Protein AF-A0A6J6P0R4-F1 (afdb_monomer)

Sequence (184 aa):
MAGTQRLSQRISEDGIALIVRVADAAAAGTAEEEGAKAVAVDTDIPGIREATSLPVVWTGGTDDVPVEVDAVLVHMHDRPEEFAPPAGLELVVCVHDEDDLEEALEQMDPDLLVLAPKDADDGPHDGALELLPDVPAGKLVIADSDPATRDEIVALERAGFDAVIVAAGSITELIGDHVPDDPV

Mean predicted aligned error: 7.69 Å

Organism: NCBI:txid449393

Radius of gyration: 16.2 Å; Cα contacts (8 Å, |Δi|>4): 347; chains: 1; bounding box: 40×36×56 Å

Foldseek 3Di:
DLPLDAPVVLLPPDFAAEEEEDAELQLLLVCVVLPHQYYEYLDDYPCNVVSDSHAYEHAVEQDQDDPPHQEYEYELVNVCLVGDDDPRHAYEYEDAAQVSVVCCCVRPVHLHYEHAHPDPVPFRCVRVLVNLVVDDPRRAYEYEDVDDALVSSVVCRVSPHSYYYHYRDNVCRNVDDPPPPDDD

Solvent-accessible surface area (backbone atoms only — not comparable to full-atom values): 10477 Å² total; per-residue (Å²): 131,86,73,83,50,54,58,71,62,56,30,68,70,74,65,56,24,42,28,33,37,35,95,43,34,68,49,38,28,50,39,49,74,51,62,40,52,26,36,32,29,59,65,94,53,87,61,36,74,78,40,31,91,56,26,32,31,36,58,60,49,83,90,79,70,66,90,86,46,35,28,41,42,38,43,58,90,72,49,50,88,81,58,78,76,63,92,85,49,45,65,30,42,35,24,51,50,69,68,42,44,53,51,40,50,74,76,66,55,58,60,30,38,31,34,42,32,84,75,33,93,90,35,67,56,53,42,32,63,66,48,51,81,78,55,62,90,88,51,43,38,26,37,47,28,80,86,72,50,41,71,54,53,54,48,40,38,72,75,64,33,27,24,36,40,32,66,74,63,71,50,48,69,47,74,44,80,81,70,79,86,74,89,129

pLDDT: mean 81.45, std 13.69, range [32.03, 93.44]

Structure (mmCIF, N/CA/C/O backbone):
data_AF-A0A6J6P0R4-F1
#
_entry.id   AF-A0A6J6P0R4-F1
#
loop_
_atom_site.group_PDB
_atom_site.id
_atom_site.type_symbol
_atom_site.label_atom_id
_atom_site.label_alt_id
_atom_site.label_comp_id
_atom_site.label_asym_id
_atom_site.label_entity_id
_atom_site.label_seq_id
_atom_site.pdbx_PDB_ins_code
_atom_site.Cartn_x
_atom_site.Cartn_y
_atom_site.Cartn_z
_atom_site.occupancy
_atom_site.B_iso_or_equiv
_atom_site.auth_seq_id
_atom_site.auth_comp_id
_atom_site.auth_asym_id
_atom_site.auth_atom_id
_atom_site.pdbx_PDB_model_num
ATOM 1 N N . MET A 1 1 ? -21.730 5.471 11.621 1.00 32.03 1 MET A N 1
ATOM 2 C CA . MET A 1 1 ? -20.739 4.405 11.851 1.00 32.03 1 MET A CA 1
ATOM 3 C C . MET A 1 1 ? -19.996 4.275 10.538 1.00 32.03 1 MET A C 1
ATOM 5 O O . MET A 1 1 ? -20.553 3.688 9.622 1.00 32.03 1 MET A O 1
ATOM 9 N N . ALA A 1 2 ? -18.870 4.974 10.381 1.00 36.50 2 ALA A N 1
ATOM 10 C CA . ALA A 1 2 ? -18.043 4.816 9.189 1.00 36.50 2 ALA A CA 1
ATOM 11 C C . ALA A 1 2 ? -17.434 3.414 9.284 1.00 36.50 2 ALA A C 1
ATOM 13 O O . ALA A 1 2 ? -16.750 3.114 10.261 1.00 36.50 2 ALA A O 1
ATOM 14 N N . GLY A 1 3 ? -17.838 2.517 8.387 1.00 42.59 3 GLY A N 1
ATOM 15 C CA . GLY A 1 3 ? -17.249 1.188 8.320 1.00 42.59 3 GLY A CA 1
ATOM 16 C C . GLY A 1 3 ? -15.806 1.348 7.876 1.00 42.59 3 GLY A C 1
ATOM 17 O O . GLY A 1 3 ? -15.572 1.985 6.854 1.00 42.59 3 GLY A O 1
ATOM 18 N N . THR A 1 4 ? -14.873 0.819 8.661 1.00 56.78 4 THR A N 1
ATOM 19 C CA . THR A 1 4 ? -13.463 0.664 8.301 1.00 56.78 4 THR A CA 1
ATOM 20 C C . THR A 1 4 ? -13.403 0.070 6.895 1.00 56.78 4 THR A C 1
ATOM 22 O O . THR A 1 4 ? -13.855 -1.061 6.687 1.00 56.78 4 THR A O 1
ATOM 25 N N . GLN A 1 5 ? -12.982 0.863 5.910 1.00 65.75 5 GLN A N 1
ATOM 26 C CA . GLN A 1 5 ? -12.910 0.407 4.528 1.00 65.75 5 GLN A CA 1
ATOM 27 C C . GLN A 1 5 ? -11.638 -0.414 4.410 1.00 65.75 5 GLN A C 1
ATOM 29 O O . GLN A 1 5 ? -10.545 0.138 4.453 1.00 65.75 5 GLN A O 1
ATOM 34 N N . ARG A 1 6 ? -11.789 -1.736 4.318 1.00 79.81 6 ARG A N 1
ATOM 35 C CA . ARG A 1 6 ? -10.636 -2.627 4.228 1.00 79.81 6 ARG A CA 1
ATOM 36 C C . ARG A 1 6 ? -9.940 -2.440 2.888 1.00 79.81 6 ARG A C 1
ATOM 38 O O . ARG A 1 6 ? -10.574 -2.581 1.839 1.00 79.81 6 ARG A O 1
ATOM 45 N N . LEU A 1 7 ? -8.647 -2.158 2.941 1.00 80.94 7 LEU A N 1
ATOM 46 C CA . LEU A 1 7 ? -7.757 -2.086 1.797 1.00 80.94 7 LEU A CA 1
ATOM 47 C C . LEU A 1 7 ? -7.804 -3.399 1.010 1.00 80.94 7 LEU A C 1
ATOM 49 O O . LEU A 1 7 ? -8.055 -3.365 -0.192 1.00 80.94 7 LEU A O 1
ATOM 53 N N . SER A 1 8 ? -7.693 -4.548 1.690 1.00 83.94 8 SER A N 1
ATOM 54 C CA . SER A 1 8 ? -7.759 -5.879 1.060 1.00 83.94 8 SER A CA 1
ATOM 55 C C . SER A 1 8 ? -9.027 -6.096 0.229 1.00 83.94 8 SER A C 1
ATOM 57 O O . SER A 1 8 ? -8.981 -6.644 -0.870 1.00 83.94 8 SER A O 1
ATOM 59 N N . GLN A 1 9 ? -10.172 -5.620 0.724 1.00 82.75 9 GLN A N 1
ATOM 60 C CA . GLN A 1 9 ? -11.438 -5.736 0.007 1.00 82.75 9 GLN A CA 1
ATOM 61 C C . GLN A 1 9 ? -11.445 -4.877 -1.260 1.00 82.75 9 GLN A C 1
ATOM 63 O O . GLN A 1 9 ? -11.958 -5.314 -2.282 1.00 82.75 9 GLN A O 1
ATOM 68 N N . ARG A 1 10 ? -10.879 -3.667 -1.201 1.00 81.00 10 ARG A N 1
ATOM 69 C CA . ARG A 1 10 ? -10.870 -2.722 -2.326 1.00 81.00 10 ARG A CA 1
ATOM 70 C C . ARG A 1 10 ? -9.953 -3.152 -3.461 1.00 81.00 10 ARG A C 1
ATOM 72 O O . ARG A 1 10 ? -10.282 -2.881 -4.613 1.00 81.00 10 ARG A O 1
ATOM 79 N N . ILE A 1 11 ? -8.835 -3.796 -3.136 1.00 83.19 11 ILE A N 1
ATOM 80 C CA . ILE A 1 11 ? -7.865 -4.259 -4.133 1.00 83.19 11 ILE A CA 1
ATOM 81 C C . ILE A 1 11 ? -8.242 -5.616 -4.742 1.00 83.19 11 ILE A C 1
ATOM 83 O O . ILE A 1 11 ? -7.868 -5.901 -5.866 1.00 83.19 11 ILE A O 1
ATOM 87 N N . SER A 1 12 ? -9.062 -6.419 -4.055 1.00 79.62 12 SER A N 1
ATOM 88 C CA . SER A 1 12 ? -9.496 -7.736 -4.543 1.00 79.62 12 SER A CA 1
ATOM 89 C C . SER A 1 12 ? -10.690 -7.704 -5.517 1.00 79.62 12 SER A C 1
ATOM 91 O O . SER A 1 12 ? -11.067 -8.764 -6.019 1.00 79.62 12 SER A O 1
ATOM 93 N N . GLU A 1 13 ? -11.357 -6.562 -5.731 1.00 69.50 13 GLU A N 1
ATOM 94 C CA . GLU A 1 13 ? -12.644 -6.530 -6.452 1.00 69.50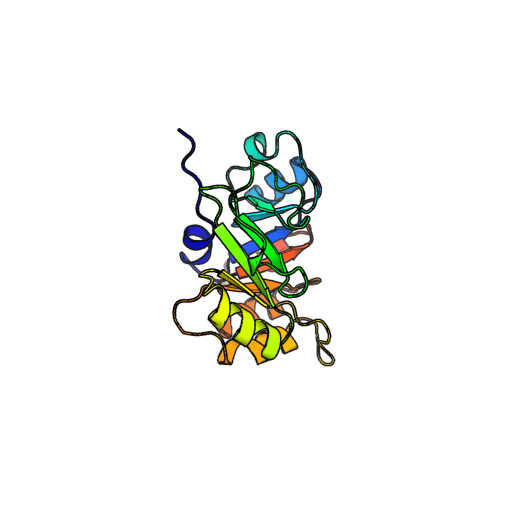 13 GLU A CA 1
ATOM 95 C C . GLU A 1 13 ? -12.518 -6.686 -7.976 1.00 69.50 13 GLU A C 1
ATOM 97 O O . GLU A 1 13 ? -13.181 -7.564 -8.519 1.00 69.50 13 GLU A O 1
ATOM 102 N N . ASP A 1 14 ? -11.707 -5.877 -8.667 1.00 68.69 14 ASP A N 1
ATOM 103 C CA . ASP A 1 14 ? -11.586 -5.920 -10.135 1.00 68.69 14 ASP A CA 1
ATOM 104 C C . ASP A 1 14 ? -10.342 -5.155 -10.623 1.00 68.69 14 ASP A C 1
ATOM 106 O O . ASP A 1 14 ? -10.226 -3.949 -10.381 1.00 68.69 14 ASP A O 1
ATOM 110 N N . GLY A 1 15 ? -9.482 -5.840 -11.387 1.00 78.81 15 GLY A N 1
ATOM 111 C CA . GLY A 1 15 ? -8.273 -5.276 -12.001 1.00 78.81 15 GLY A CA 1
ATOM 112 C C . GLY A 1 15 ? -7.214 -4.831 -10.990 1.00 78.81 15 GLY A C 1
ATOM 113 O O . GLY A 1 15 ? -7.392 -4.962 -9.781 1.00 78.81 15 GLY A O 1
ATOM 114 N N . ILE A 1 16 ? -6.105 -4.285 -11.490 1.00 86.94 16 ILE A N 1
ATOM 115 C CA . ILE A 1 16 ? -5.072 -3.713 -10.621 1.00 86.94 16 ILE A CA 1
ATOM 116 C C . ILE A 1 16 ? -5.575 -2.409 -9.982 1.00 86.94 16 ILE A C 1
ATOM 118 O O . ILE A 1 16 ? -5.977 -1.459 -10.659 1.00 86.94 16 ILE A O 1
ATOM 122 N N . ALA A 1 17 ? -5.576 -2.352 -8.655 1.00 90.31 17 ALA A N 1
ATOM 123 C CA . ALA A 1 17 ? -6.009 -1.187 -7.903 1.00 90.31 17 ALA A CA 1
ATOM 124 C C . ALA A 1 17 ? -4.919 -0.109 -7.832 1.00 90.31 17 ALA A C 1
ATOM 126 O O . ALA A 1 17 ? -3.745 -0.393 -7.615 1.00 90.31 17 ALA A O 1
ATOM 127 N N . LEU A 1 18 ? -5.316 1.157 -7.954 1.00 90.06 18 LEU A N 1
ATOM 128 C CA . LEU A 1 18 ? -4.391 2.288 -7.870 1.00 90.06 18 LEU A CA 1
ATOM 12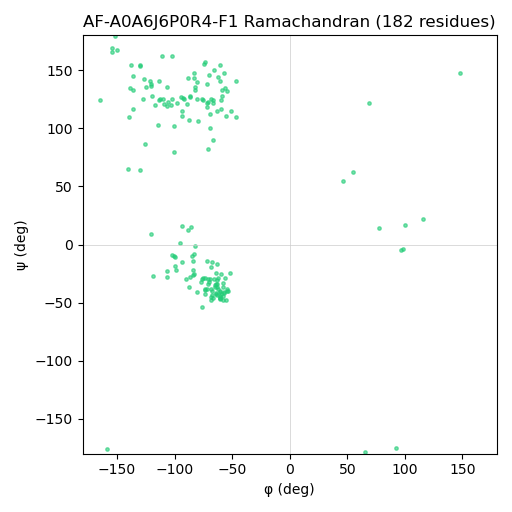9 C C . LEU A 1 18 ? -4.404 2.892 -6.469 1.00 90.06 18 LEU A C 1
ATOM 131 O O . LEU A 1 18 ? -5.451 3.331 -5.982 1.00 90.06 18 LEU A O 1
ATOM 135 N N . ILE A 1 19 ? -3.232 2.914 -5.840 1.00 92.00 19 ILE A N 1
ATOM 136 C CA . ILE A 1 19 ? -2.981 3.533 -4.541 1.00 92.00 19 ILE A CA 1
ATOM 137 C C . ILE A 1 19 ? -2.131 4.777 -4.777 1.00 92.00 19 ILE A C 1
ATOM 139 O O . ILE A 1 19 ? -1.036 4.693 -5.323 1.00 92.00 19 ILE A O 1
ATOM 143 N N . VAL A 1 20 ? -2.624 5.945 -4.382 1.00 91.69 20 VAL A N 1
ATOM 144 C CA . VAL A 1 20 ? -1.989 7.213 -4.770 1.00 91.69 20 VAL A CA 1
ATOM 145 C C . VAL A 1 20 ? -1.340 7.866 -3.567 1.00 91.69 20 VAL A C 1
ATOM 147 O O . VAL A 1 20 ? -2.006 8.107 -2.562 1.00 91.69 20 VAL A O 1
ATOM 150 N N . ARG A 1 21 ? -0.048 8.179 -3.669 1.00 91.44 21 ARG A N 1
ATOM 151 C CA . ARG A 1 21 ? 0.679 8.938 -2.647 1.00 91.44 21 ARG A CA 1
ATOM 152 C C . ARG A 1 21 ? 0.237 10.389 -2.668 1.00 91.44 21 ARG A C 1
ATOM 154 O O . ARG A 1 21 ? 0.445 11.073 -3.667 1.00 91.44 21 ARG A O 1
ATOM 161 N N . VAL A 1 22 ? -0.336 10.867 -1.572 1.00 91.31 22 VAL A N 1
ATOM 162 C CA . VAL A 1 22 ? -0.872 12.227 -1.466 1.00 91.31 22 VAL A CA 1
ATOM 163 C C . VAL A 1 22 ? -0.174 13.000 -0.357 1.00 91.31 22 VAL A C 1
ATOM 165 O O . VAL A 1 22 ? 0.069 12.482 0.726 1.00 91.31 22 VAL A O 1
ATOM 168 N N . ALA A 1 23 ? 0.133 14.266 -0.639 1.00 88.12 23 ALA A N 1
ATOM 169 C CA . ALA A 1 23 ? 0.799 15.158 0.310 1.00 88.12 23 ALA A CA 1
ATOM 170 C C . ALA A 1 23 ? -0.188 16.013 1.127 1.00 88.12 23 ALA A C 1
ATOM 172 O O . ALA A 1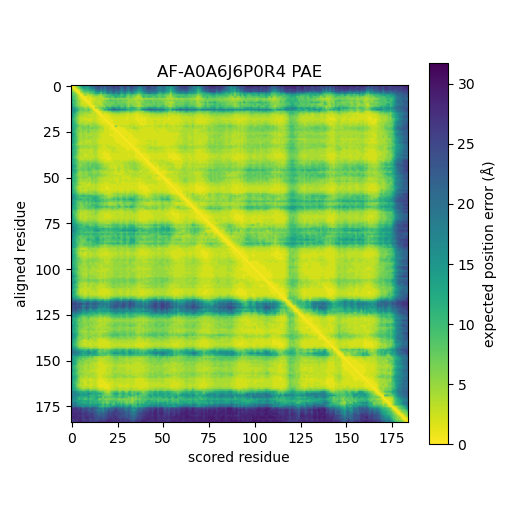 23 ? 0.194 16.620 2.126 1.00 88.12 23 ALA A O 1
ATOM 173 N N . ASP A 1 24 ? -1.451 16.099 0.697 1.00 89.56 24 ASP A N 1
ATOM 174 C CA . ASP A 1 24 ? -2.484 16.904 1.345 1.00 89.56 24 ASP A CA 1
ATOM 175 C C . ASP A 1 24 ? -3.904 16.367 1.079 1.00 89.56 24 ASP A C 1
ATOM 177 O O . ASP A 1 24 ? -4.130 15.492 0.239 1.00 89.56 24 ASP A O 1
ATOM 181 N N . ALA A 1 25 ? -4.882 16.901 1.816 1.00 89.81 25 ALA A N 1
ATOM 182 C CA . ALA A 1 25 ? -6.277 16.473 1.736 1.00 89.81 25 ALA A CA 1
ATOM 183 C C . ALA A 1 25 ? -6.926 16.782 0.372 1.00 89.81 25 ALA A C 1
ATOM 185 O O . ALA A 1 25 ? -7.805 16.046 -0.068 1.00 89.81 25 ALA A O 1
ATOM 186 N N . ALA A 1 26 ? -6.502 17.844 -0.323 1.00 88.75 26 ALA A N 1
ATOM 187 C CA . ALA A 1 26 ? -7.048 18.165 -1.640 1.00 88.75 26 ALA A CA 1
ATOM 188 C C . ALA A 1 26 ? -6.561 17.162 -2.696 1.00 88.75 26 ALA A C 1
ATOM 190 O O . ALA A 1 26 ? -7.348 16.727 -3.540 1.00 88.75 26 ALA A O 1
ATOM 191 N N . ALA A 1 27 ? -5.297 16.740 -2.609 1.00 88.75 27 ALA A N 1
ATOM 192 C CA . ALA A 1 27 ? -4.757 15.656 -3.422 1.00 88.75 27 ALA A CA 1
ATOM 193 C C . ALA A 1 27 ? -5.482 14.325 -3.155 1.00 88.75 27 ALA A C 1
ATOM 195 O O . ALA A 1 27 ? -5.783 13.608 -4.105 1.00 88.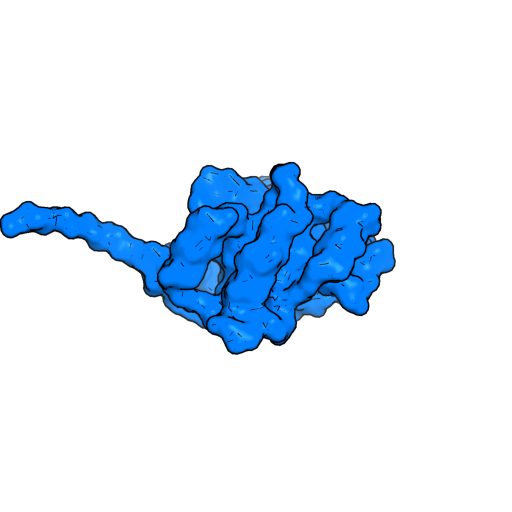75 27 ALA A O 1
ATOM 196 N N . ALA A 1 28 ? -5.845 14.030 -1.901 1.00 89.19 28 ALA A N 1
ATOM 197 C CA . ALA A 1 28 ? -6.638 12.846 -1.554 1.00 89.19 28 ALA A CA 1
ATOM 198 C C . ALA A 1 28 ? -8.021 12.839 -2.229 1.00 89.19 28 ALA A C 1
ATOM 200 O O . ALA A 1 28 ? -8.410 11.838 -2.828 1.00 89.19 28 ALA A O 1
ATOM 201 N N . GLY A 1 29 ? -8.740 13.967 -2.183 1.00 88.88 29 GLY A N 1
ATOM 202 C CA . GLY A 1 29 ? -10.033 14.098 -2.862 1.00 88.88 29 GLY A CA 1
ATOM 203 C C . GLY A 1 29 ? -9.909 13.995 -4.384 1.00 88.88 29 GLY A C 1
ATOM 204 O O . GLY A 1 29 ? -10.676 13.276 -5.016 1.00 88.88 29 GLY A O 1
ATOM 205 N N . THR A 1 30 ? -8.885 14.631 -4.962 1.00 89.62 30 THR A N 1
ATOM 206 C CA . THR A 1 30 ? -8.612 14.545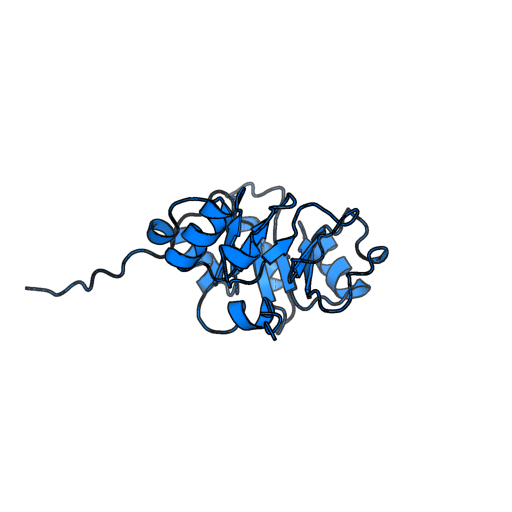 -6.408 1.00 89.62 30 THR A CA 1
ATOM 207 C C . THR A 1 30 ? -8.340 13.101 -6.827 1.00 89.62 30 THR A C 1
ATOM 209 O O . THR A 1 30 ? -8.900 12.632 -7.813 1.00 89.62 30 THR A O 1
ATOM 212 N N . ALA A 1 31 ? -7.534 12.370 -6.054 1.00 89.06 31 ALA A N 1
ATOM 213 C CA . ALA A 1 31 ? -7.224 10.977 -6.343 1.00 89.06 31 ALA A CA 1
ATOM 214 C C . ALA A 1 31 ? -8.481 10.094 -6.346 1.00 89.06 31 ALA A C 1
ATOM 216 O O . ALA A 1 31 ? -8.637 9.249 -7.226 1.00 89.06 31 ALA A O 1
ATOM 217 N N . GLU A 1 32 ? -9.406 10.313 -5.406 1.00 90.00 32 GLU A N 1
ATOM 218 C CA . GLU A 1 32 ? -10.699 9.621 -5.393 1.00 90.00 32 GLU A CA 1
ATOM 219 C C . GLU A 1 32 ? -11.548 9.951 -6.625 1.00 90.00 32 GLU A C 1
ATOM 221 O O . GLU A 1 32 ? -12.114 9.044 -7.238 1.00 90.00 32 GLU A O 1
ATOM 226 N N . GLU A 1 33 ? -11.609 11.224 -7.023 1.00 88.38 33 GLU A N 1
ATOM 227 C CA . GLU A 1 33 ? -12.349 11.659 -8.213 1.00 88.38 33 GLU A CA 1
ATOM 228 C C . GLU A 1 33 ? -11.781 11.070 -9.512 1.00 88.38 33 GLU A C 1
ATOM 230 O O . GLU A 1 33 ? -12.545 10.747 -10.423 1.00 88.38 33 GLU A O 1
ATOM 235 N N . GLU A 1 34 ? -10.462 10.881 -9.593 1.00 86.94 34 GLU A N 1
ATOM 236 C CA . GLU A 1 34 ? -9.801 10.256 -10.742 1.00 86.94 34 GLU A CA 1
ATOM 237 C C . GLU A 1 34 ? -9.824 8.714 -10.715 1.00 86.94 34 GLU A C 1
ATOM 239 O O . GLU A 1 34 ? -9.356 8.071 -11.656 1.00 86.94 34 GLU A O 1
ATOM 244 N N . GLY A 1 35 ? -10.399 8.102 -9.674 1.00 85.44 35 GLY A N 1
ATOM 245 C CA . GLY A 1 35 ? -10.635 6.657 -9.614 1.00 85.44 35 GLY A CA 1
ATOM 246 C C . GLY A 1 35 ? -9.619 5.848 -8.807 1.00 85.44 35 GLY A C 1
ATOM 247 O O . GLY A 1 35 ? -9.587 4.621 -8.944 1.00 85.44 35 GLY A O 1
ATOM 248 N N . ALA A 1 36 ? -8.818 6.484 -7.947 1.00 90.19 36 ALA A N 1
ATOM 249 C CA . ALA A 1 36 ? -7.984 5.768 -6.986 1.00 90.19 36 ALA A CA 1
ATOM 250 C C . ALA A 1 36 ? -8.830 4.861 -6.078 1.00 90.19 36 ALA A C 1
ATOM 252 O O . ALA A 1 36 ? -9.982 5.147 -5.742 1.00 90.19 36 ALA A O 1
ATOM 253 N N . LYS A 1 37 ? -8.243 3.738 -5.664 1.00 90.25 37 LYS A N 1
ATOM 254 C CA . LYS A 1 37 ? -8.878 2.759 -4.772 1.00 90.25 37 LYS A CA 1
ATOM 255 C C . LYS A 1 37 ? -8.441 2.919 -3.323 1.00 90.25 37 LYS A C 1
ATOM 257 O O . LYS A 1 37 ? -9.180 2.488 -2.440 1.00 90.25 37 LYS A O 1
ATOM 262 N N . ALA A 1 38 ? -7.286 3.538 -3.095 1.00 91.94 38 ALA A N 1
ATOM 263 C CA . ALA A 1 38 ? -6.767 3.929 -1.792 1.00 91.94 38 ALA A CA 1
ATOM 264 C C . ALA A 1 38 ? -5.803 5.116 -1.938 1.00 91.94 38 ALA A C 1
ATOM 266 O O . ALA A 1 38 ? -5.339 5.424 -3.040 1.00 91.94 38 ALA A O 1
ATOM 267 N N . VAL A 1 39 ? -5.484 5.766 -0.822 1.00 92.56 39 VAL A N 1
ATOM 268 C CA . VAL A 1 39 ? -4.466 6.823 -0.767 1.00 92.56 39 VAL A CA 1
ATOM 269 C C . VAL A 1 39 ? -3.371 6.444 0.223 1.00 92.56 39 VAL A C 1
ATOM 271 O O . VAL A 1 39 ? -3.658 5.886 1.279 1.00 92.56 39 VAL A O 1
ATOM 274 N N . ALA A 1 40 ? -2.123 6.741 -0.118 1.00 92.56 40 ALA A N 1
ATOM 275 C CA . ALA A 1 40 ? -0.958 6.541 0.734 1.00 92.56 40 ALA A CA 1
ATOM 276 C C . ALA A 1 40 ? -0.453 7.890 1.253 1.00 92.56 40 ALA A C 1
ATOM 278 O O . ALA A 1 40 ? -0.373 8.857 0.495 1.00 92.56 40 ALA A O 1
ATOM 279 N N . VAL A 1 41 ? -0.124 7.957 2.540 1.00 92.19 41 VAL A N 1
ATOM 280 C CA . VAL A 1 41 ? 0.332 9.179 3.213 1.00 92.19 41 VAL A CA 1
ATOM 281 C C . VAL A 1 41 ? 1.523 8.877 4.109 1.00 92.19 41 VAL A C 1
ATOM 283 O O . VAL A 1 41 ? 1.501 7.925 4.886 1.00 92.19 41 VAL A O 1
ATOM 286 N N . ASP A 1 42 ? 2.561 9.698 4.020 1.00 90.62 42 ASP A N 1
ATOM 287 C CA . ASP A 1 42 ? 3.777 9.603 4.834 1.00 90.62 42 ASP A CA 1
ATOM 288 C C . ASP A 1 42 ? 3.799 10.607 6.000 1.00 90.62 42 ASP A C 1
ATOM 290 O O . ASP A 1 42 ? 4.651 10.529 6.882 1.00 90.62 42 ASP A O 1
ATOM 294 N N . THR A 1 43 ? 2.850 11.544 6.020 1.00 89.12 43 THR A N 1
ATOM 295 C CA . THR A 1 43 ? 2.693 12.571 7.055 1.00 89.12 43 THR A CA 1
ATOM 296 C C . THR A 1 43 ? 1.254 12.617 7.552 1.00 89.12 43 THR A C 1
ATOM 298 O O . THR A 1 43 ? 0.324 12.266 6.827 1.00 89.12 43 THR A O 1
ATOM 301 N N . ASP A 1 44 ? 1.052 13.072 8.790 1.00 87.38 44 ASP A N 1
ATOM 302 C CA . ASP A 1 44 ? -0.293 13.300 9.320 1.00 87.38 44 ASP A CA 1
ATOM 303 C C . ASP A 1 44 ? -0.961 14.458 8.558 1.00 87.38 44 ASP A C 1
ATOM 305 O O . ASP A 1 44 ? -0.419 15.568 8.498 1.00 87.38 44 ASP A O 1
ATOM 309 N N . ILE A 1 45 ? -2.115 14.184 7.942 1.00 87.38 45 ILE A N 1
ATOM 310 C CA . ILE A 1 45 ? -2.875 15.133 7.120 1.00 87.38 45 ILE A CA 1
ATOM 311 C C . ILE A 1 45 ? -4.209 15.420 7.821 1.00 87.38 45 ILE A C 1
ATOM 313 O O . ILE A 1 45 ? -5.150 14.623 7.727 1.00 87.38 45 ILE A O 1
ATOM 317 N N . PRO A 1 46 ? -4.342 16.587 8.477 1.00 85.31 46 PRO A N 1
ATOM 318 C CA . PRO A 1 46 ? -5.570 16.955 9.164 1.00 85.31 46 PRO A CA 1
ATOM 319 C C . PRO A 1 46 ? -6.768 16.996 8.210 1.00 85.31 46 PRO A C 1
ATOM 321 O O . PRO A 1 46 ? -6.737 17.684 7.189 1.00 85.31 46 PRO A O 1
ATOM 324 N N . GLY A 1 47 ? -7.850 16.302 8.570 1.00 84.94 47 GLY A N 1
ATOM 325 C CA . GLY A 1 47 ? -9.098 16.316 7.801 1.00 84.94 47 GLY A CA 1
ATOM 326 C C . GLY A 1 47 ? -9.083 15.446 6.541 1.00 84.94 47 GLY A C 1
ATOM 327 O O . GLY A 1 47 ? -9.993 15.564 5.722 1.00 84.94 47 GLY A O 1
ATOM 328 N N . ILE A 1 48 ? -8.108 14.543 6.376 1.00 88.06 48 ILE A N 1
ATOM 329 C CA . ILE A 1 48 ? -8.064 13.622 5.228 1.00 88.06 48 ILE A CA 1
ATOM 330 C C . ILE A 1 48 ? -9.360 12.811 5.076 1.00 88.06 48 ILE A C 1
ATOM 332 O O . ILE A 1 48 ? -9.866 12.657 3.969 1.00 88.06 48 ILE A O 1
ATOM 336 N N . ARG A 1 49 ? -9.967 12.391 6.191 1.00 86.88 49 ARG A N 1
ATOM 337 C CA . ARG A 1 49 ? -11.239 11.646 6.213 1.00 86.88 49 ARG A CA 1
ATOM 338 C C . ARG A 1 49 ? -12.457 12.453 5.785 1.00 86.88 49 ARG A C 1
ATOM 340 O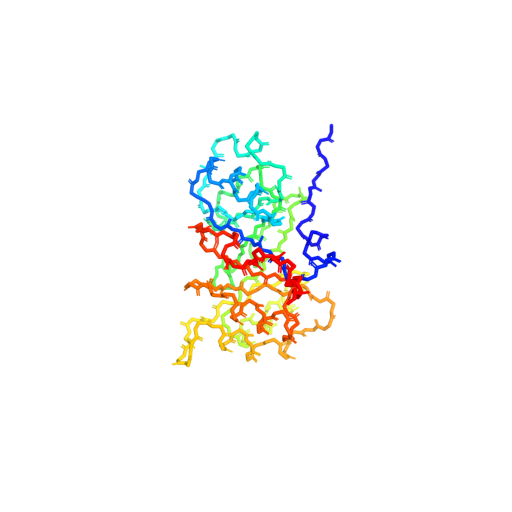 O . ARG A 1 49 ? -13.489 11.874 5.460 1.00 86.88 49 ARG A O 1
ATOM 347 N N . GLU A 1 50 ? -12.368 13.776 5.818 1.00 88.19 50 GLU A N 1
ATOM 348 C CA . GLU A 1 50 ? -13.420 14.652 5.300 1.00 88.19 50 GLU A CA 1
ATOM 349 C C . GLU A 1 50 ? -13.272 14.856 3.790 1.00 88.19 50 GLU A C 1
ATOM 351 O O . GLU A 1 50 ? -14.262 15.121 3.109 1.00 88.19 50 GLU A O 1
ATOM 356 N N . ALA A 1 51 ? -12.045 14.728 3.277 1.00 88.56 51 ALA A N 1
ATOM 357 C CA . ALA A 1 51 ? -11.720 14.936 1.875 1.00 88.56 51 ALA A CA 1
ATOM 358 C C . ALA A 1 51 ? -11.821 13.665 1.027 1.00 88.56 51 ALA A C 1
ATOM 360 O O . ALA A 1 51 ? -12.135 13.771 -0.155 1.00 88.56 51 ALA A O 1
ATOM 361 N N . THR A 1 52 ? -11.588 12.485 1.613 1.00 89.38 52 THR A N 1
ATOM 362 C CA . THR A 1 52 ? -11.744 11.206 0.916 1.00 89.38 52 THR A CA 1
ATOM 363 C C . THR A 1 52 ? -12.459 10.145 1.750 1.00 89.38 52 THR A C 1
ATOM 365 O O . THR A 1 52 ? -12.302 10.056 2.969 1.00 89.38 52 THR A O 1
ATOM 368 N N . SER A 1 53 ? -13.245 9.311 1.067 1.00 88.44 53 SER A N 1
ATOM 369 C CA . SER A 1 53 ? -13.870 8.107 1.628 1.00 88.44 53 SER A CA 1
ATOM 370 C C . SER A 1 53 ? -13.056 6.832 1.378 1.00 88.44 53 SER A C 1
ATOM 372 O O . SER A 1 53 ? -13.508 5.740 1.750 1.00 88.44 53 SER A O 1
ATOM 374 N N . LEU A 1 54 ? -11.897 6.947 0.722 1.00 90.31 54 LEU A N 1
ATOM 375 C CA . LEU A 1 54 ? -11.012 5.830 0.409 1.00 90.31 54 LEU A CA 1
ATOM 376 C C . LEU A 1 54 ? -10.254 5.321 1.650 1.00 90.31 54 LEU A C 1
ATOM 378 O O . LEU A 1 54 ? -10.071 6.070 2.617 1.00 90.31 54 LEU A O 1
ATOM 382 N N . PRO A 1 55 ? -9.794 4.054 1.629 1.00 91.00 55 PRO A N 1
ATOM 383 C CA . PRO A 1 55 ? -8.819 3.561 2.589 1.00 91.00 55 PRO A CA 1
ATOM 384 C C . PRO A 1 55 ? -7.549 4.418 2.589 1.00 91.00 55 PRO A C 1
ATOM 386 O O . PRO A 1 55 ? -7.017 4.739 1.522 1.00 91.00 55 PRO A O 1
ATOM 389 N N . VAL A 1 56 ? -7.058 4.754 3.781 1.00 91.75 56 VAL A N 1
ATOM 390 C CA . VAL A 1 56 ? -5.827 5.529 3.984 1.00 91.75 56 VAL A CA 1
ATOM 391 C C . VAL A 1 56 ? -4.716 4.596 4.465 1.00 91.75 56 VAL A C 1
ATOM 393 O O . VAL A 1 56 ? -4.855 3.942 5.499 1.00 91.75 56 VAL A O 1
ATOM 396 N N . VAL A 1 57 ? -3.612 4.545 3.724 1.00 92.06 57 VAL A N 1
ATOM 397 C CA . VAL A 1 57 ? -2.423 3.738 4.022 1.00 92.06 57 VAL A CA 1
ATOM 398 C C . VAL A 1 57 ? -1.330 4.641 4.581 1.00 92.06 57 VAL A C 1
ATOM 400 O O . VAL A 1 57 ? -0.886 5.569 3.911 1.00 92.06 57 VAL A O 1
ATOM 403 N N . TRP A 1 58 ? -0.884 4.374 5.805 1.00 92.69 58 TRP A N 1
ATOM 404 C CA . TRP A 1 58 ? 0.244 5.070 6.416 1.00 92.69 58 TRP A CA 1
ATOM 405 C C . TRP A 1 58 ? 1.569 4.492 5.925 1.00 92.69 58 TRP A C 1
ATOM 407 O O . TRP A 1 58 ? 1.803 3.296 6.076 1.00 92.69 58 TRP A O 1
ATOM 417 N N . THR A 1 59 ? 2.450 5.336 5.393 1.00 89.69 59 THR A N 1
ATOM 418 C CA . THR A 1 59 ? 3.800 4.966 4.936 1.00 89.69 59 THR A CA 1
ATOM 419 C C . THR A 1 59 ? 4.905 5.729 5.672 1.00 89.69 59 THR A C 1
ATOM 421 O O . THR A 1 59 ? 6.062 5.667 5.274 1.00 89.69 59 THR A O 1
ATOM 424 N N . GLY A 1 60 ? 4.568 6.470 6.732 1.00 85.19 60 GLY A N 1
ATOM 425 C CA . GLY A 1 60 ? 5.501 7.316 7.490 1.00 85.19 60 GLY A CA 1
ATOM 426 C C . GLY A 1 60 ? 6.279 6.597 8.602 1.00 85.19 60 GLY A C 1
ATOM 427 O O . GLY A 1 60 ? 6.833 7.259 9.477 1.00 85.19 60 GLY A O 1
ATOM 428 N N . GLY A 1 61 ? 6.299 5.260 8.609 1.00 84.56 61 GLY A N 1
ATOM 429 C CA . GLY A 1 61 ? 6.988 4.437 9.613 1.00 84.56 61 GLY A CA 1
ATOM 430 C C . GLY A 1 61 ? 6.121 4.022 10.811 1.00 84.56 61 GLY A C 1
ATOM 431 O O . GLY A 1 61 ? 4.920 4.277 10.856 1.00 84.56 61 GLY A O 1
ATOM 432 N N . THR A 1 62 ? 6.724 3.354 11.795 1.00 81.62 62 THR A N 1
ATOM 433 C CA . THR A 1 62 ? 6.005 2.653 12.881 1.00 81.62 62 THR A CA 1
ATOM 434 C C . THR A 1 62 ? 5.913 3.411 14.208 1.00 81.62 62 THR A C 1
ATOM 436 O O . THR A 1 62 ? 5.174 2.983 15.094 1.00 81.62 62 THR A O 1
ATOM 439 N N . ASP A 1 63 ? 6.643 4.517 14.376 1.00 78.94 63 ASP A N 1
ATOM 440 C CA . ASP A 1 63 ? 6.759 5.215 15.668 1.00 78.94 63 ASP A CA 1
ATOM 441 C C . ASP A 1 63 ? 5.498 6.001 16.081 1.00 78.94 63 ASP A C 1
ATOM 443 O O . ASP A 1 63 ? 5.150 6.016 17.262 1.00 78.94 63 ASP A O 1
ATOM 447 N N . ASP A 1 64 ? 4.810 6.650 15.132 1.00 81.38 64 ASP A N 1
ATOM 448 C CA . ASP A 1 64 ? 3.670 7.548 15.402 1.00 81.38 64 ASP A CA 1
ATOM 449 C C . ASP A 1 64 ? 2.566 7.364 14.345 1.00 81.38 64 ASP A C 1
ATOM 451 O O . ASP A 1 64 ? 2.297 8.226 13.512 1.00 81.38 64 ASP A O 1
ATOM 455 N N . VAL A 1 65 ? 1.962 6.171 14.331 1.00 84.00 65 VAL A N 1
ATOM 456 C CA . VAL A 1 65 ? 0.896 5.833 13.376 1.00 84.00 65 VAL A CA 1
ATOM 457 C C . VAL A 1 65 ? -0.396 6.581 13.747 1.00 84.00 65 VAL A C 1
ATOM 459 O O . VAL A 1 65 ? -0.911 6.378 14.855 1.00 84.00 65 VAL A O 1
ATOM 462 N N . PRO A 1 66 ? -0.972 7.402 12.848 1.00 83.62 66 PRO A N 1
ATOM 463 C CA . PRO A 1 66 ? -2.189 8.150 13.142 1.00 83.62 66 PRO A CA 1
ATOM 464 C C . PRO A 1 66 ? -3.398 7.231 13.344 1.00 83.62 66 PRO A C 1
ATOM 466 O O . PRO A 1 66 ? -3.527 6.181 12.723 1.00 83.62 66 PRO A O 1
ATOM 469 N N . VAL A 1 67 ? -4.356 7.656 14.170 1.00 75.75 67 VAL A N 1
ATOM 470 C CA . VAL A 1 67 ? -5.595 6.888 14.420 1.00 75.75 67 VAL A CA 1
ATOM 471 C C . VAL A 1 67 ? -6.567 6.891 13.239 1.00 75.75 67 VAL A C 1
ATOM 473 O O . VAL A 1 67 ? -7.524 6.121 13.222 1.00 75.75 67 VAL A O 1
ATOM 476 N N . GLU A 1 68 ? -6.354 7.788 12.279 1.00 81.38 68 GLU A N 1
ATOM 477 C CA . GLU A 1 68 ? -7.233 8.002 11.133 1.00 81.38 68 GLU A CA 1
ATOM 478 C C . GLU A 1 68 ? -6.814 7.194 9.903 1.00 81.38 68 GLU A C 1
ATOM 480 O O . GLU A 1 68 ? -7.301 7.485 8.818 1.00 81.38 68 GLU A O 1
ATOM 485 N N . VAL A 1 69 ? -5.962 6.175 10.021 1.00 88.56 69 VAL A N 1
ATOM 486 C CA . VAL A 1 69 ? -5.556 5.320 8.886 1.00 88.56 69 VAL A CA 1
ATOM 487 C C . VAL A 1 69 ? -6.284 3.973 8.913 1.00 88.56 69 VAL A C 1
ATOM 489 O O . VAL A 1 69 ? -6.896 3.628 9.920 1.00 88.56 69 VAL A O 1
ATOM 492 N N . ASP A 1 70 ? -6.311 3.251 7.793 1.00 90.19 70 ASP A N 1
ATOM 493 C CA . ASP A 1 70 ? -6.894 1.898 7.691 1.00 90.19 70 ASP A CA 1
ATOM 494 C C . ASP A 1 70 ? -5.817 0.820 7.582 1.00 90.19 70 ASP A C 1
ATOM 496 O O . ASP A 1 70 ? -6.034 -0.313 8.006 1.00 90.19 70 ASP A O 1
ATOM 500 N N . ALA A 1 71 ? -4.656 1.172 7.033 1.00 90.88 71 ALA A N 1
ATOM 501 C CA . ALA A 1 71 ? -3.531 0.270 6.868 1.00 90.88 71 ALA A CA 1
ATOM 502 C C . ALA A 1 71 ? -2.214 0.962 7.223 1.00 90.88 71 ALA A C 1
ATOM 504 O O . ALA A 1 71 ? -2.097 2.184 7.123 1.00 90.88 71 ALA A O 1
ATOM 505 N N . VAL A 1 72 ? -1.223 0.175 7.626 1.00 91.19 72 VAL A N 1
ATOM 506 C CA . VAL A 1 72 ? 0.129 0.638 7.944 1.00 91.19 72 VAL A CA 1
ATOM 507 C C . VAL A 1 72 ? 1.144 -0.184 7.166 1.00 91.19 72 VAL A C 1
ATOM 509 O O . VAL A 1 72 ? 1.140 -1.413 7.238 1.00 91.19 72 VAL A O 1
ATOM 512 N N . LEU A 1 73 ? 1.994 0.513 6.417 1.00 91.69 73 LEU A N 1
ATOM 513 C CA . LEU A 1 73 ? 3.121 -0.061 5.707 1.00 91.69 73 LEU A CA 1
ATOM 514 C C . LEU A 1 73 ? 4.327 -0.119 6.641 1.00 91.69 73 LEU A C 1
ATOM 516 O O . LEU A 1 73 ? 4.711 0.888 7.238 1.00 91.69 73 LEU A O 1
ATOM 520 N N . VAL A 1 74 ? 4.921 -1.303 6.746 1.00 90.81 74 VAL A N 1
ATOM 521 C CA . VAL A 1 74 ? 6.132 -1.552 7.529 1.00 90.81 74 VAL A CA 1
ATOM 522 C C . VAL A 1 74 ? 7.196 -2.175 6.639 1.00 90.81 74 VAL A C 1
ATOM 524 O O . VAL A 1 74 ? 6.893 -3.065 5.850 1.00 90.81 74 VAL A O 1
ATOM 527 N N . HIS A 1 75 ? 8.437 -1.711 6.740 1.00 88.88 75 HIS A N 1
ATOM 528 C CA . HIS A 1 75 ? 9.550 -2.309 6.007 1.00 88.88 75 HIS A CA 1
ATOM 529 C C . HIS A 1 75 ? 10.163 -3.440 6.816 1.00 88.88 75 HIS A C 1
ATOM 531 O O . HIS A 1 75 ? 10.310 -3.311 8.032 1.00 88.88 75 HIS A O 1
ATOM 537 N N . MET A 1 76 ? 10.599 -4.506 6.145 1.00 84.75 76 MET A N 1
ATOM 538 C CA . MET A 1 76 ? 11.257 -5.617 6.834 1.00 84.75 76 MET A CA 1
ATOM 539 C C . MET A 1 76 ? 12.507 -5.195 7.618 1.00 84.75 76 MET A C 1
ATOM 541 O O . MET A 1 76 ? 12.721 -5.605 8.757 1.00 84.75 76 MET A O 1
ATOM 545 N N . HIS A 1 77 ? 13.277 -4.250 7.082 1.00 78.19 77 HIS A N 1
ATOM 546 C CA . HIS A 1 77 ? 14.449 -3.714 7.776 1.00 78.19 77 HIS A CA 1
ATOM 547 C C . HIS A 1 77 ? 14.138 -2.885 9.035 1.00 78.19 77 HIS A C 1
ATOM 549 O O . HIS A 1 77 ? 15.050 -2.653 9.833 1.00 78.19 77 HIS A O 1
ATOM 555 N N . ASP A 1 78 ? 12.887 -2.454 9.231 1.00 81.06 78 ASP A N 1
ATOM 556 C CA . ASP A 1 78 ? 12.454 -1.690 10.408 1.00 81.06 78 ASP A CA 1
ATOM 557 C C . ASP A 1 78 ? 11.999 -2.591 11.568 1.00 81.06 78 ASP A C 1
ATOM 559 O O . ASP A 1 78 ? 11.439 -2.101 12.549 1.00 81.06 78 ASP A O 1
ATOM 563 N N . ARG A 1 79 ? 12.277 -3.900 11.490 1.00 76.94 79 ARG A N 1
ATOM 564 C CA . ARG A 1 79 ? 11.899 -4.905 12.499 1.00 76.94 79 ARG A CA 1
ATOM 565 C C . ARG A 1 79 ? 10.402 -4.901 12.799 1.00 76.94 79 ARG A C 1
ATOM 567 O O . ARG A 1 79 ? 9.973 -4.614 13.927 1.00 76.94 79 ARG A O 1
ATOM 574 N N . PRO A 1 80 ? 9.575 -5.193 11.787 1.00 76.00 80 PRO A N 1
ATOM 575 C CA . PRO A 1 80 ? 8.130 -5.121 11.917 1.00 76.00 80 PRO A CA 1
ATOM 576 C C . PRO A 1 80 ? 7.572 -6.120 12.946 1.00 76.00 80 PRO A C 1
ATOM 578 O O . PRO A 1 80 ? 6.464 -5.927 13.439 1.00 76.00 80 PRO A O 1
ATOM 581 N N . GLU A 1 81 ? 8.334 -7.142 13.343 1.00 74.19 81 GLU A N 1
ATOM 582 C CA . GLU A 1 81 ? 7.998 -8.073 14.422 1.00 74.19 81 GLU A CA 1
ATOM 583 C C . GLU A 1 81 ? 7.909 -7.410 15.808 1.00 74.19 81 GLU A C 1
ATOM 585 O O . GLU A 1 81 ? 7.203 -7.905 16.692 1.00 74.19 81 GLU A O 1
ATOM 590 N N . GLU A 1 82 ? 8.596 -6.282 16.013 1.00 80.19 82 GLU A N 1
ATOM 591 C CA . GLU A 1 82 ? 8.513 -5.493 17.247 1.00 80.19 82 GLU A CA 1
ATOM 592 C C . GLU A 1 82 ? 7.315 -4.524 17.224 1.00 80.19 82 GLU A C 1
ATOM 594 O O . GLU A 1 82 ? 6.906 -4.001 18.268 1.00 80.19 82 GLU A O 1
ATOM 599 N N . PHE A 1 83 ? 6.719 -4.306 16.049 1.00 80.50 83 PHE A N 1
ATOM 600 C CA . PHE A 1 83 ? 5.602 -3.397 15.855 1.00 80.50 83 PHE A CA 1
ATOM 601 C C . PHE A 1 83 ? 4.256 -4.101 16.063 1.00 80.50 83 PHE A C 1
ATOM 603 O O . PHE A 1 83 ? 3.878 -5.041 15.368 1.00 80.50 83 PHE A O 1
ATOM 610 N N . ALA A 1 84 ? 3.482 -3.594 17.022 1.00 79.19 84 ALA A N 1
ATOM 611 C CA . ALA A 1 84 ? 2.109 -4.022 17.245 1.00 79.19 84 ALA A CA 1
ATOM 612 C C . ALA A 1 84 ? 1.152 -2.988 16.629 1.00 79.19 84 ALA A C 1
ATOM 614 O O . ALA A 1 84 ? 0.933 -1.940 17.251 1.00 79.19 84 ALA A O 1
ATOM 615 N N . PRO A 1 85 ? 0.563 -3.250 15.444 1.00 74.94 85 PRO A N 1
ATOM 616 C CA . PRO A 1 85 ? -0.355 -2.304 14.833 1.00 74.94 85 PRO A CA 1
ATOM 617 C C . PRO A 1 85 ? -1.561 -2.048 15.750 1.00 74.94 85 PRO A C 1
ATOM 619 O O . PRO A 1 85 ? -2.081 -2.981 16.379 1.00 74.94 85 PRO A O 1
ATOM 622 N N . PRO A 1 86 ? -2.040 -0.794 15.830 1.00 76.44 86 PRO A N 1
ATOM 623 C CA . PRO A 1 86 ? -3.311 -0.475 16.461 1.00 76.44 86 PRO A CA 1
ATOM 624 C C . PRO A 1 86 ? -4.438 -1.412 16.004 1.00 76.44 86 PRO A C 1
ATOM 626 O O . PRO A 1 86 ? -4.544 -1.784 14.835 1.00 76.44 86 PRO A O 1
ATOM 629 N N . ALA A 1 87 ? -5.308 -1.798 16.941 1.00 77.12 87 ALA A N 1
ATOM 630 C CA . ALA A 1 87 ? -6.376 -2.750 16.659 1.00 77.12 87 ALA A CA 1
ATOM 631 C C . ALA A 1 87 ? -7.313 -2.235 15.553 1.00 77.12 87 ALA A C 1
ATOM 633 O O . ALA A 1 87 ? -7.925 -1.177 15.697 1.00 77.12 87 ALA A O 1
ATOM 634 N N . GLY A 1 88 ? -7.475 -3.033 14.494 1.00 79.06 88 GLY A N 1
ATOM 635 C CA . GLY A 1 88 ? -8.341 -2.714 13.357 1.00 79.06 88 GLY A CA 1
ATOM 636 C C . GLY A 1 88 ? -7.619 -2.139 12.139 1.00 79.06 88 GLY A C 1
ATOM 637 O O . GLY A 1 88 ? -8.287 -1.966 11.124 1.00 79.06 88 GLY A O 1
ATOM 638 N N . LEU A 1 89 ? -6.305 -1.899 12.225 1.00 85.56 89 LEU A N 1
ATOM 639 C CA . LEU A 1 89 ? -5.474 -1.585 11.064 1.00 85.56 89 LEU A CA 1
ATOM 640 C C . LEU A 1 89 ? -5.037 -2.855 10.335 1.00 85.56 89 LEU A C 1
ATOM 642 O O . LEU A 1 89 ? -4.730 -3.870 10.963 1.00 85.56 89 LEU A O 1
ATOM 646 N N . GLU A 1 90 ? -4.985 -2.779 9.011 1.00 90.00 90 GLU A N 1
ATOM 647 C CA . GLU A 1 90 ? -4.369 -3.798 8.167 1.00 90.00 90 GLU A CA 1
ATOM 648 C C . GLU A 1 90 ? -2.854 -3.594 8.115 1.00 90.00 90 GLU A C 1
ATOM 650 O O . GLU A 1 90 ? -2.359 -2.483 7.922 1.00 90.00 90 GLU A O 1
ATOM 655 N N . LEU A 1 91 ? -2.111 -4.681 8.307 1.00 89.12 91 LEU A N 1
ATOM 656 C CA . LEU A 1 91 ? -0.663 -4.672 8.186 1.00 89.12 91 LEU A CA 1
ATOM 657 C C . LEU A 1 91 ? -0.283 -4.922 6.728 1.00 89.12 91 LEU A C 1
ATOM 659 O O . LEU A 1 91 ? -0.707 -5.917 6.140 1.00 89.12 91 LEU A O 1
ATOM 663 N N . VAL A 1 92 ? 0.532 -4.032 6.175 1.00 91.94 92 VAL A N 1
ATOM 664 C CA . VAL A 1 92 ? 1.109 -4.158 4.840 1.00 91.94 92 VAL A CA 1
ATOM 665 C C . VAL A 1 92 ? 2.618 -4.246 5.006 1.00 91.94 92 VAL A C 1
ATOM 667 O O . VAL A 1 92 ? 3.228 -3.340 5.567 1.00 91.94 92 VAL A O 1
ATOM 670 N N . VAL A 1 93 ? 3.230 -5.338 4.556 1.00 92.44 93 VAL A N 1
ATOM 671 C CA . VAL A 1 93 ? 4.678 -5.538 4.714 1.00 92.44 93 VAL A CA 1
ATOM 672 C C . VAL A 1 93 ? 5.378 -5.240 3.398 1.00 92.44 93 VAL A C 1
ATOM 674 O O . VAL A 1 93 ? 5.02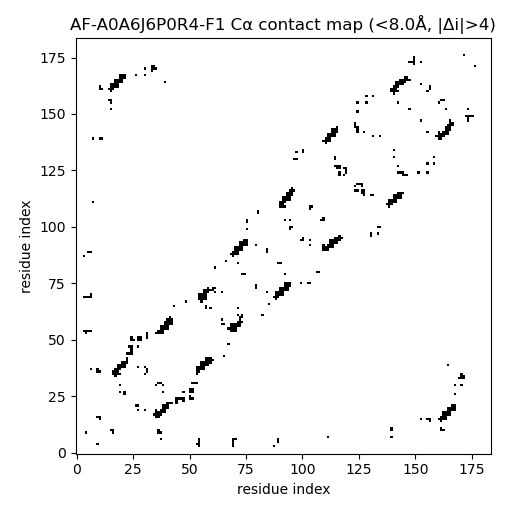8 -5.805 2.367 1.00 92.44 93 VAL A O 1
ATOM 677 N N . CYS A 1 94 ? 6.350 -4.337 3.438 1.00 92.19 94 CYS A N 1
ATOM 678 C CA . CYS A 1 94 ? 7.180 -3.959 2.307 1.00 92.19 94 CYS A CA 1
ATOM 679 C C . CYS A 1 94 ? 8.473 -4.776 2.301 1.00 92.19 94 CYS A C 1
ATOM 681 O O . CYS A 1 94 ? 9.190 -4.819 3.307 1.00 92.19 94 CYS A O 1
ATOM 683 N N . VAL A 1 95 ? 8.742 -5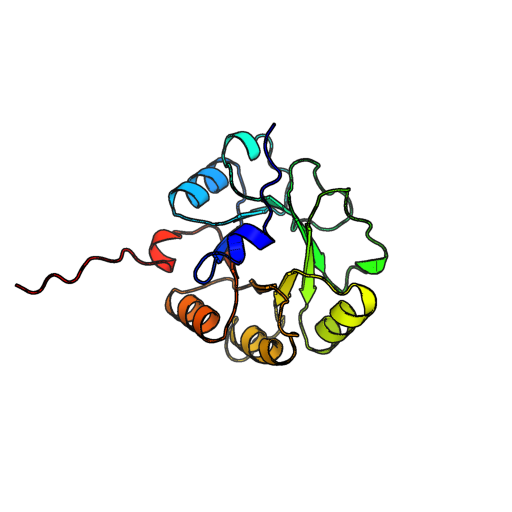.404 1.159 1.00 92.06 95 VAL A N 1
ATOM 684 C CA . VAL A 1 95 ? 9.889 -6.281 0.917 1.00 92.06 95 VAL A CA 1
ATOM 685 C C . VAL A 1 95 ? 10.643 -5.808 -0.320 1.00 92.06 95 VAL A C 1
ATOM 687 O O . VAL A 1 95 ? 10.041 -5.331 -1.290 1.00 92.06 95 VAL A O 1
ATOM 690 N N . HIS A 1 96 ? 11.968 -5.905 -0.272 1.00 88.94 96 HIS A N 1
ATOM 691 C CA . HIS A 1 96 ? 12.839 -5.431 -1.343 1.00 88.94 96 HIS A CA 1
ATOM 692 C C . HIS A 1 96 ? 13.452 -6.567 -2.168 1.00 88.94 96 HIS A C 1
ATOM 694 O O . HIS A 1 96 ? 13.836 -6.334 -3.313 1.00 88.94 96 HIS A O 1
ATOM 700 N N . ASP A 1 97 ? 13.541 -7.768 -1.605 1.00 88.88 97 ASP A N 1
ATOM 701 C CA . ASP A 1 97 ? 14.177 -8.931 -2.217 1.00 88.88 97 ASP A CA 1
ATOM 702 C C . ASP A 1 97 ? 13.553 -10.251 -1.720 1.00 88.88 97 ASP A C 1
ATOM 704 O O . ASP A 1 97 ? 12.593 -10.254 -0.943 1.00 88.88 97 ASP A O 1
ATOM 708 N N . GLU A 1 98 ? 14.060 -11.375 -2.233 1.00 90.25 98 GLU A N 1
ATOM 709 C CA . GLU A 1 98 ? 13.578 -12.723 -1.907 1.00 90.25 98 GLU A CA 1
ATOM 710 C C . GLU A 1 98 ? 13.786 -13.062 -0.422 1.00 90.25 98 GLU A C 1
ATOM 712 O O . GLU A 1 98 ? 12.920 -13.698 0.179 1.00 90.25 98 GLU A O 1
ATOM 717 N N . ASP A 1 99 ? 14.894 -12.607 0.178 1.00 90.94 99 ASP A N 1
ATOM 718 C CA . ASP A 1 99 ? 15.203 -12.859 1.589 1.00 90.94 99 ASP A CA 1
ATOM 719 C C . ASP A 1 99 ? 14.206 -12.097 2.487 1.00 90.94 99 ASP A C 1
ATOM 721 O O . ASP A 1 99 ? 13.622 -12.682 3.404 1.00 90.94 99 ASP A O 1
ATOM 725 N N . ASP A 1 100 ? 13.937 -10.819 2.182 1.00 92.31 100 ASP A N 1
ATOM 726 C CA . ASP A 1 100 ? 12.905 -10.017 2.859 1.00 92.31 100 ASP A CA 1
ATOM 727 C C . ASP A 1 100 ? 11.512 -10.678 2.755 1.00 92.31 100 ASP A C 1
ATOM 729 O O . ASP A 1 100 ? 10.731 -10.666 3.713 1.00 92.31 100 ASP A O 1
ATOM 733 N N . LEU A 1 101 ? 11.174 -11.245 1.589 1.00 91.50 101 LEU A N 1
ATOM 734 C CA . LEU A 1 101 ? 9.890 -11.911 1.353 1.00 91.50 101 LEU A CA 1
ATOM 735 C C . LEU A 1 101 ? 9.752 -13.205 2.159 1.00 91.50 101 LEU A C 1
ATOM 737 O O . LEU A 1 101 ? 8.717 -13.411 2.800 1.00 91.50 101 LEU A O 1
ATOM 741 N N . GLU A 1 102 ? 10.768 -14.069 2.140 1.00 92.50 102 GLU A N 1
ATOM 742 C CA . GLU A 1 102 ? 10.778 -15.296 2.940 1.00 92.50 102 GLU A CA 1
ATOM 743 C C . GLU A 1 102 ? 10.620 -14.954 4.427 1.00 92.50 102 GLU A C 1
ATOM 745 O O . GLU A 1 102 ? 9.721 -15.472 5.098 1.00 92.50 102 GLU A O 1
ATOM 750 N N . GLU A 1 103 ? 11.399 -13.987 4.913 1.00 91.56 103 GLU A N 1
ATOM 751 C CA . GLU A 1 103 ? 11.358 -13.533 6.298 1.00 91.56 103 GLU A CA 1
ATOM 752 C C . GLU A 1 103 ? 9.972 -12.970 6.690 1.00 91.56 103 GLU A C 1
ATOM 754 O O . GLU A 1 103 ? 9.447 -13.277 7.768 1.00 91.56 103 GLU A O 1
ATOM 759 N N . ALA A 1 104 ? 9.317 -12.213 5.800 1.00 91.62 104 ALA A N 1
ATOM 760 C CA . ALA A 1 104 ? 7.946 -11.722 5.983 1.00 91.62 104 ALA 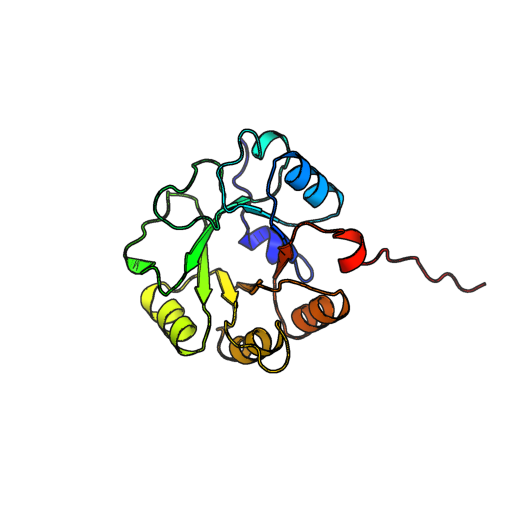A CA 1
ATOM 761 C C . ALA A 1 104 ? 6.912 -12.821 6.128 1.00 91.62 104 ALA A C 1
ATOM 763 O O . ALA A 1 104 ? 6.067 -12.775 7.032 1.00 91.62 104 ALA A O 1
ATOM 764 N N . LEU A 1 105 ? 6.981 -13.817 5.260 1.00 91.06 105 LEU A N 1
ATOM 765 C CA . LEU A 1 105 ? 6.044 -14.925 5.274 1.00 91.06 105 LEU A CA 1
ATOM 766 C C . LEU A 1 105 ? 6.236 -15.805 6.511 1.00 91.06 105 LEU A C 1
ATOM 768 O O . LEU A 1 105 ? 5.246 -16.240 7.098 1.00 91.06 105 LEU A O 1
ATOM 772 N N . GLU A 1 106 ? 7.477 -16.032 6.942 1.00 91.44 106 GLU A N 1
ATOM 773 C CA . GLU A 1 106 ? 7.770 -16.870 8.105 1.00 91.44 106 GLU A CA 1
ATOM 774 C C . GLU A 1 106 ? 7.432 -16.198 9.441 1.00 91.44 106 GLU A C 1
ATOM 776 O O . GLU A 1 106 ? 6.896 -16.851 10.343 1.00 91.44 106 GLU A O 1
ATOM 781 N N . GLN A 1 107 ? 7.753 -14.911 9.596 1.00 89.06 107 GLN A N 1
ATOM 782 C CA . GLN A 1 107 ? 7.614 -14.227 10.884 1.00 89.06 107 GLN A CA 1
ATOM 783 C C . GLN A 1 107 ? 6.223 -13.637 11.108 1.00 89.06 107 GLN A C 1
ATOM 785 O O . GLN A 1 107 ? 5.728 -13.644 12.239 1.00 89.06 107 GLN A O 1
ATOM 790 N N . MET A 1 108 ? 5.597 -13.113 10.052 1.00 87.19 108 MET A N 1
ATOM 791 C CA . MET A 1 108 ? 4.371 -12.318 10.169 1.00 87.19 108 MET A CA 1
ATOM 792 C C . MET A 1 108 ? 3.177 -12.926 9.436 1.00 87.19 108 MET A C 1
ATOM 794 O O . MET A 1 108 ? 2.044 -12.667 9.837 1.00 87.19 108 MET A O 1
ATOM 798 N N . ASP A 1 109 ? 3.429 -13.709 8.383 1.00 89.06 109 ASP A N 1
ATOM 799 C CA . ASP A 1 109 ? 2.419 -14.243 7.464 1.00 89.06 109 ASP A CA 1
ATOM 800 C C . ASP A 1 109 ? 1.395 -13.172 7.016 1.00 89.06 109 ASP A C 1
ATOM 802 O O . ASP A 1 109 ? 0.188 -13.341 7.199 1.00 89.06 109 ASP A O 1
ATOM 806 N N . PRO A 1 110 ? 1.845 -12.028 6.456 1.00 89.81 110 PRO A N 1
ATOM 807 C CA . PRO A 1 110 ? 0.957 -10.910 6.158 1.00 89.81 110 PRO A CA 1
ATOM 808 C C . PRO A 1 110 ? 0.016 -11.254 5.001 1.00 89.81 110 PRO A C 1
ATOM 810 O O . PRO A 1 110 ? 0.416 -11.940 4.059 1.00 89.81 110 PRO A O 1
ATOM 813 N N . ASP A 1 111 ? -1.215 -10.739 5.048 1.00 90.56 111 ASP A N 1
ATOM 814 C CA . ASP A 1 111 ? -2.188 -10.872 3.954 1.00 90.56 111 ASP A CA 1
ATOM 815 C C . ASP A 1 111 ? -1.865 -9.935 2.774 1.00 90.56 111 ASP A C 1
ATOM 817 O O . ASP A 1 111 ? -2.196 -10.254 1.631 1.00 90.56 111 ASP A O 1
ATOM 821 N N . LEU A 1 112 ? -1.219 -8.791 3.046 1.00 92.19 112 LEU A N 1
ATOM 822 C CA . LEU A 1 112 ? -0.840 -7.778 2.059 1.00 92.19 112 LEU A CA 1
ATOM 823 C C . LEU A 1 112 ? 0.677 -7.573 2.025 1.00 92.19 112 LEU A C 1
ATOM 825 O O . LEU A 1 112 ? 1.298 -7.282 3.051 1.00 92.19 112 LEU A O 1
ATOM 829 N N . LEU A 1 113 ? 1.246 -7.657 0.826 1.00 93.12 113 LEU A N 1
ATOM 830 C CA . LEU A 1 113 ? 2.669 -7.472 0.557 1.00 93.12 113 LEU A CA 1
ATOM 831 C C . LEU A 1 113 ? 2.873 -6.326 -0.429 1.00 93.12 113 LEU A C 1
ATOM 833 O O . LEU A 1 113 ? 2.167 -6.238 -1.430 1.00 93.12 113 LEU A O 1
ATOM 837 N N . VAL A 1 114 ? 3.857 -5.472 -0.160 1.00 93.12 114 VAL A N 1
ATOM 838 C CA . VAL A 1 114 ? 4.358 -4.472 -1.105 1.00 93.12 114 VAL A CA 1
ATOM 839 C C . VAL A 1 114 ? 5.720 -4.928 -1.608 1.00 93.12 114 VAL A C 1
ATOM 841 O O . VAL A 1 114 ? 6.645 -5.079 -0.816 1.00 93.12 114 VAL A O 1
ATOM 844 N N . LEU A 1 115 ? 5.841 -5.136 -2.916 1.00 91.88 115 LEU A N 1
ATOM 845 C CA . LEU A 1 115 ? 7.105 -5.446 -3.578 1.00 91.88 115 LEU A CA 1
ATOM 846 C C . LEU A 1 115 ? 7.718 -4.134 -4.073 1.00 91.88 115 LEU A C 1
ATOM 848 O O . LEU A 1 115 ? 7.179 -3.496 -4.980 1.00 91.88 115 LEU A O 1
ATOM 852 N N . ALA A 1 116 ? 8.822 -3.724 -3.451 1.00 88.00 116 ALA A N 1
ATOM 853 C CA . ALA A 1 116 ? 9.502 -2.458 -3.722 1.00 88.00 116 ALA A CA 1
ATOM 854 C C . ALA A 1 116 ? 11.010 -2.684 -3.940 1.00 88.00 116 ALA A C 1
ATOM 856 O O . ALA A 1 116 ? 11.817 -2.225 -3.128 1.00 88.00 116 ALA A O 1
ATOM 857 N N . PRO A 1 117 ? 11.427 -3.416 -4.986 1.00 81.25 117 PRO A N 1
ATOM 858 C CA . PRO A 1 117 ? 12.838 -3.728 -5.218 1.00 81.25 117 PRO A CA 1
ATOM 859 C C . PRO A 1 117 ? 13.708 -2.463 -5.253 1.00 81.25 117 PRO A C 1
ATOM 861 O O . PRO A 1 117 ? 13.380 -1.478 -5.913 1.00 81.25 117 PRO A O 1
ATOM 864 N N . LYS A 1 118 ? 14.833 -2.479 -4.526 1.00 67.69 118 LYS A N 1
ATOM 865 C CA . LYS A 1 118 ? 15.755 -1.326 -4.437 1.00 67.69 118 LYS A CA 1
ATOM 866 C C . LYS A 1 118 ? 16.621 -1.148 -5.681 1.00 67.69 118 LYS A C 1
ATOM 868 O O . LYS A 1 118 ? 16.995 -0.021 -6.000 1.00 67.69 118 LYS A O 1
ATOM 873 N N . ASP A 1 119 ? 16.924 -2.248 -6.362 1.00 57.12 119 ASP A N 1
ATOM 874 C CA . ASP A 1 119 ? 17.845 -2.311 -7.490 1.00 57.12 119 ASP A CA 1
ATOM 875 C C . ASP A 1 119 ? 17.131 -2.943 -8.680 1.00 57.12 119 ASP A C 1
ATOM 877 O O . ASP A 1 119 ? 17.169 -4.149 -8.895 1.00 57.12 119 ASP A O 1
ATOM 881 N N . ALA A 1 120 ? 16.442 -2.114 -9.452 1.00 54.88 120 ALA A N 1
ATOM 882 C CA . ALA A 1 120 ? 15.842 -2.548 -10.698 1.00 54.88 120 ALA A CA 1
ATOM 883 C C . ALA A 1 120 ? 16.753 -2.095 -11.851 1.00 54.88 120 ALA A C 1
ATOM 885 O O . ALA A 1 120 ? 16.538 -1.048 -12.463 1.00 54.88 120 ALA A O 1
ATOM 886 N N . ASP A 1 121 ? 17.838 -2.846 -12.079 1.00 51.34 121 ASP A N 1
ATOM 887 C CA . ASP A 1 121 ? 18.863 -2.550 -13.098 1.00 51.34 121 ASP A CA 1
ATOM 888 C C . ASP A 1 121 ? 18.263 -2.427 -14.522 1.00 51.34 121 ASP A C 1
ATOM 890 O O . ASP A 1 121 ? 18.773 -1.654 -15.338 1.00 51.34 121 ASP A O 1
ATOM 894 N N . ASP A 1 122 ? 17.158 -3.131 -14.804 1.00 52.78 122 ASP A N 1
ATOM 895 C CA . ASP A 1 122 ? 16.456 -3.136 -16.101 1.00 52.78 122 ASP A CA 1
ATOM 896 C C . ASP A 1 122 ? 15.170 -2.266 -16.140 1.00 52.78 122 ASP A C 1
ATOM 898 O O . ASP A 1 122 ? 14.677 -1.938 -17.223 1.00 52.78 122 ASP A O 1
ATOM 902 N N . GLY A 1 123 ? 14.709 -1.743 -14.991 1.00 57.56 123 GLY A N 1
ATOM 903 C CA . GLY A 1 123 ? 13.577 -0.808 -14.880 1.00 57.56 123 GLY A CA 1
ATOM 904 C C . GLY A 1 123 ? 12.786 -0.971 -13.570 1.00 57.56 123 GLY A C 1
ATOM 905 O O . GLY A 1 123 ? 12.681 -2.095 -13.099 1.00 57.56 123 GLY A O 1
ATOM 906 N N . PRO A 1 124 ? 12.188 0.092 -12.981 1.00 58.91 124 PRO A N 1
ATOM 907 C CA . PRO A 1 124 ? 11.637 0.104 -11.608 1.00 58.91 124 PRO A CA 1
ATOM 908 C C . PRO A 1 124 ? 10.664 -1.032 -11.244 1.00 58.91 124 PRO A C 1
ATOM 910 O O . PRO A 1 124 ? 10.514 -1.353 -10.069 1.00 58.91 124 PRO A O 1
ATOM 913 N N . HIS A 1 125 ? 10.002 -1.631 -12.238 1.00 68.62 125 HIS A N 1
ATOM 914 C CA . HIS A 1 125 ? 8.990 -2.675 -12.073 1.00 68.62 125 HIS A CA 1
ATOM 915 C C . HIS A 1 125 ? 9.514 -4.101 -12.312 1.00 68.62 125 HIS A C 1
ATOM 917 O O . HIS A 1 125 ? 8.875 -5.052 -11.860 1.00 68.62 125 HIS A O 1
ATOM 923 N N . ASP A 1 126 ? 10.657 -4.277 -12.984 1.00 74.88 126 ASP A N 1
ATOM 924 C CA . ASP A 1 126 ? 11.170 -5.609 -13.337 1.00 74.88 126 ASP A CA 1
ATOM 925 C C . ASP A 1 126 ? 11.515 -6.423 -12.087 1.00 74.88 126 ASP A C 1
ATOM 927 O O . ASP A 1 126 ? 11.088 -7.569 -11.968 1.00 74.88 126 ASP A O 1
ATOM 931 N N . GLY A 1 127 ? 12.147 -5.805 -11.086 1.00 79.94 127 GLY A N 1
ATOM 932 C CA . GLY A 1 127 ? 12.435 -6.494 -9.824 1.00 79.94 127 GLY A CA 1
ATOM 933 C C . GLY A 1 127 ? 11.170 -6.943 -9.076 1.00 79.94 127 GLY A C 1
ATOM 934 O O . GLY A 1 127 ? 11.178 -7.958 -8.390 1.00 79.94 127 GLY A O 1
ATOM 935 N N . ALA A 1 128 ? 10.043 -6.236 -9.230 1.00 86.06 128 ALA A N 1
ATOM 936 C CA . ALA A 1 128 ? 8.790 -6.632 -8.594 1.00 86.06 128 ALA A CA 1
ATOM 937 C C . ALA A 1 128 ? 8.202 -7.858 -9.311 1.00 86.06 128 ALA A C 1
ATOM 939 O O . ALA A 1 128 ? 7.711 -8.783 -8.664 1.00 86.06 128 ALA A O 1
ATOM 940 N N . LEU A 1 129 ? 8.297 -7.894 -10.646 1.00 85.44 129 LEU A N 1
ATOM 941 C CA . LEU A 1 129 ? 7.904 -9.048 -11.458 1.00 85.44 129 LEU A CA 1
ATOM 942 C C . LEU A 1 129 ? 8.751 -10.291 -11.151 1.00 85.44 129 LEU A C 1
ATOM 944 O O . LEU A 1 129 ? 8.227 -11.401 -11.224 1.00 85.44 129 LEU A O 1
ATOM 948 N N . GLU A 1 130 ? 10.030 -10.112 -10.821 1.00 87.12 130 GLU A N 1
ATOM 949 C CA . GLU A 1 130 ? 10.936 -11.202 -10.445 1.00 87.12 130 GLU A CA 1
ATOM 950 C C . GLU A 1 130 ? 10.603 -11.813 -9.081 1.00 87.12 130 GLU A C 1
ATOM 952 O O . GLU A 1 130 ? 10.760 -13.019 -8.931 1.00 87.12 130 GLU A O 1
ATOM 957 N N . LEU A 1 131 ? 10.086 -11.019 -8.135 1.00 87.81 131 LEU A N 1
ATOM 958 C CA . LEU A 1 131 ? 9.693 -11.466 -6.789 1.00 87.81 131 LEU A CA 1
ATOM 959 C C . LEU A 1 131 ? 8.294 -12.091 -6.723 1.00 87.81 131 LEU A C 1
ATOM 961 O O . LEU A 1 131 ? 7.994 -12.888 -5.835 1.00 87.81 131 LEU A O 1
ATOM 965 N N . LEU A 1 132 ? 7.405 -11.728 -7.651 1.00 89.75 132 LEU A N 1
ATOM 966 C CA . LEU A 1 132 ? 6.026 -12.221 -7.672 1.00 89.75 132 LEU A CA 1
ATOM 967 C C . LEU A 1 132 ? 5.889 -13.766 -7.655 1.00 89.75 132 LEU A C 1
ATOM 969 O O . LEU A 1 132 ? 4.990 -14.256 -6.969 1.00 89.75 132 LEU A O 1
ATOM 973 N N . PRO A 1 133 ? 6.715 -14.560 -8.372 1.00 90.12 133 PRO A N 1
ATOM 974 C CA . PRO A 1 133 ? 6.627 -16.022 -8.381 1.00 90.12 133 PRO A CA 1
ATOM 975 C C . PRO A 1 133 ? 6.813 -16.679 -7.010 1.00 90.12 133 PRO A C 1
ATOM 977 O O . PRO A 1 133 ? 6.302 -17.783 -6.804 1.00 90.12 133 PRO A O 1
ATOM 980 N N . ASP A 1 134 ? 7.520 -16.017 -6.096 1.00 91.38 134 ASP A N 1
ATOM 981 C CA . ASP A 1 134 ? 7.787 -16.507 -4.743 1.00 91.38 134 ASP A CA 1
ATOM 982 C C . ASP A 1 134 ? 6.650 -16.173 -3.767 1.00 91.38 134 ASP A C 1
ATOM 984 O O . ASP A 1 134 ? 6.579 -16.726 -2.665 1.00 91.38 134 ASP A O 1
ATOM 988 N N . VAL A 1 135 ? 5.695 -15.330 -4.179 1.00 91.19 135 VAL A N 1
ATOM 989 C CA . VAL A 1 135 ? 4.541 -14.973 -3.354 1.00 91.19 135 VAL A CA 1
ATOM 990 C C . VAL A 1 135 ? 3.509 -16.115 -3.326 1.00 91.19 135 VAL A C 1
ATOM 992 O O . VAL A 1 135 ? 3.010 -16.549 -4.371 1.00 91.19 135 VAL A O 1
ATOM 995 N N . PRO A 1 136 ? 3.110 -16.602 -2.133 1.00 89.19 136 PRO A N 1
ATOM 996 C CA . PRO A 1 136 ? 2.106 -17.649 -2.015 1.00 89.19 136 PRO A CA 1
ATOM 997 C C . PRO A 1 136 ? 0.740 -17.233 -2.562 1.00 89.19 136 PRO A C 1
ATOM 999 O O . PRO A 1 136 ? 0.268 -16.113 -2.366 1.00 89.19 136 PRO A O 1
ATOM 1002 N N . ALA A 1 137 ? 0.037 -18.194 -3.163 1.00 87.00 137 ALA A N 1
ATOM 1003 C CA . ALA A 1 137 ? -1.329 -17.980 -3.624 1.00 87.00 137 ALA A CA 1
ATOM 1004 C C . ALA A 1 137 ? -2.257 -17.563 -2.468 1.00 87.00 137 ALA A C 1
ATOM 1006 O O . ALA A 1 137 ? -2.292 -18.212 -1.420 1.00 87.00 137 ALA A O 1
ATOM 1007 N N . GLY A 1 138 ? -3.059 -16.523 -2.700 1.00 85.44 138 GLY A N 1
ATOM 1008 C CA . GLY A 1 138 ? -4.008 -15.982 -1.725 1.00 85.44 138 GLY A CA 1
ATOM 1009 C C . GLY A 1 138 ? -3.494 -14.777 -0.935 1.00 85.44 138 GLY A C 1
ATOM 1010 O O . GLY A 1 138 ? -4.281 -14.207 -0.184 1.00 85.44 138 GLY A O 1
ATOM 1011 N N . LYS A 1 139 ? -2.226 -14.378 -1.112 1.00 90.38 139 LYS A N 1
ATOM 1012 C CA . LYS A 1 139 ? -1.723 -13.076 -0.657 1.00 90.38 139 LYS A CA 1
ATOM 1013 C C . LYS A 1 139 ? -2.052 -12.000 -1.684 1.00 90.38 139 LYS A C 1
ATOM 1015 O O . LYS A 1 139 ? -2.085 -12.293 -2.876 1.00 90.38 139 LYS A O 1
ATOM 1020 N N . LEU A 1 140 ? -2.288 -10.784 -1.204 1.00 92.00 140 LEU A N 1
ATOM 1021 C CA . LEU A 1 140 ? -2.505 -9.620 -2.052 1.00 92.00 140 LEU A CA 1
ATOM 1022 C C . LEU A 1 140 ? -1.175 -8.914 -2.283 1.00 92.00 140 LEU A C 1
ATOM 1024 O O . LEU A 1 140 ? -0.479 -8.574 -1.322 1.00 92.00 140 LEU A O 1
ATOM 1028 N N . VAL A 1 141 ? -0.835 -8.696 -3.549 1.00 93.44 141 VAL A N 1
ATOM 1029 C CA . VAL A 1 141 ? 0.465 -8.166 -3.954 1.00 93.44 141 VAL A CA 1
ATOM 1030 C C . VAL A 1 141 ? 0.318 -6.775 -4.539 1.00 93.44 141 VAL A C 1
ATOM 1032 O O . VAL A 1 141 ? -0.426 -6.538 -5.491 1.00 93.44 141 VAL A O 1
ATOM 1035 N N . ILE A 1 142 ? 1.063 -5.847 -3.958 1.00 93.19 142 ILE A N 1
ATOM 1036 C CA . ILE A 1 142 ? 1.084 -4.440 -4.313 1.00 93.19 142 ILE A CA 1
ATOM 1037 C C . ILE A 1 142 ? 2.466 -4.122 -4.882 1.00 93.19 142 ILE A C 1
ATOM 1039 O O . ILE A 1 142 ? 3.474 -4.356 -4.226 1.00 93.19 142 ILE A O 1
ATOM 1043 N N . ALA A 1 143 ? 2.538 -3.577 -6.089 1.00 91.62 143 ALA A N 1
ATOM 1044 C CA . ALA A 1 143 ? 3.789 -3.048 -6.618 1.00 91.62 143 ALA A CA 1
ATOM 1045 C C . ALA A 1 143 ? 4.015 -1.632 -6.083 1.00 91.62 143 ALA A C 1
ATOM 1047 O O . ALA A 1 143 ? 3.100 -0.810 -6.099 1.00 91.62 143 ALA A O 1
ATOM 1048 N N . ASP A 1 144 ? 5.227 -1.315 -5.649 1.00 88.38 144 ASP A N 1
ATOM 1049 C CA . ASP A 1 144 ? 5.643 0.075 -5.500 1.00 88.38 144 ASP A CA 1
ATOM 1050 C C . ASP A 1 144 ? 6.348 0.509 -6.784 1.00 88.38 144 ASP A C 1
ATOM 1052 O O . ASP A 1 144 ? 7.371 -0.061 -7.161 1.00 88.38 144 ASP A O 1
ATOM 1056 N N . SER A 1 145 ? 5.777 1.462 -7.516 1.00 72.94 145 SER A N 1
ATOM 1057 C CA . SER A 1 145 ? 6.340 1.893 -8.794 1.00 72.94 145 SER A CA 1
ATOM 1058 C C . SER A 1 145 ? 6.238 3.403 -8.937 1.00 72.94 145 SER A C 1
ATOM 1060 O O . SER A 1 145 ? 5.161 3.970 -9.125 1.00 72.94 145 SER A O 1
ATOM 1062 N N . ASP A 1 146 ? 7.393 4.061 -8.864 1.00 68.38 146 ASP A N 1
ATOM 1063 C CA . ASP A 1 146 ? 7.525 5.496 -9.081 1.00 68.38 146 ASP A CA 1
ATOM 1064 C C . ASP A 1 146 ? 8.747 5.802 -9.969 1.00 68.38 146 ASP A C 1
ATOM 1066 O O . ASP A 1 146 ? 9.880 5.515 -9.564 1.00 68.38 146 ASP A O 1
ATOM 1070 N N . PRO A 1 147 ? 8.555 6.380 -11.173 1.00 64.75 147 PRO A N 1
ATOM 1071 C CA . PRO A 1 147 ? 7.276 6.661 -11.836 1.00 64.75 147 PRO A CA 1
ATOM 1072 C C . PRO A 1 147 ? 6.620 5.385 -12.393 1.00 64.75 147 PRO A C 1
ATOM 1074 O O . PRO A 1 147 ? 7.314 4.433 -12.733 1.00 64.75 147 PRO A O 1
ATOM 1077 N N . ALA A 1 148 ? 5.294 5.399 -12.556 1.00 74.62 148 ALA A N 1
ATOM 1078 C CA . ALA A 1 148 ? 4.555 4.356 -13.269 1.00 74.62 148 ALA A CA 1
ATOM 1079 C C . ALA A 1 148 ? 3.931 4.909 -14.557 1.00 74.62 148 ALA A C 1
ATOM 1081 O O . ALA A 1 148 ? 3.405 6.022 -14.588 1.00 74.62 148 ALA A O 1
ATOM 1082 N N . THR A 1 149 ? 3.957 4.115 -15.619 1.00 79.62 149 THR A N 1
ATOM 1083 C CA . THR A 1 149 ? 3.283 4.365 -16.894 1.00 79.62 149 THR A CA 1
ATOM 1084 C C . THR A 1 149 ? 2.132 3.386 -17.094 1.00 79.62 149 THR A C 1
ATOM 1086 O O . THR A 1 149 ? 2.065 2.324 -16.477 1.00 79.62 149 THR A O 1
ATOM 1089 N N . ARG A 1 150 ? 1.210 3.714 -18.003 1.00 81.38 150 ARG A N 1
ATOM 1090 C CA . ARG A 1 150 ? 0.077 2.836 -18.326 1.00 81.38 150 ARG A CA 1
ATOM 1091 C C . ARG A 1 150 ? 0.516 1.447 -18.795 1.00 81.38 150 ARG A C 1
ATOM 1093 O O . ARG A 1 150 ? -0.092 0.457 -18.404 1.00 81.38 150 ARG A O 1
ATOM 1100 N N . ASP A 1 151 ? 1.550 1.377 -19.629 1.00 82.56 151 ASP A N 1
ATOM 1101 C CA . ASP A 1 151 ? 2.054 0.097 -20.136 1.00 82.56 151 ASP A CA 1
ATOM 1102 C C . ASP A 1 151 ? 2.628 -0.766 -19.001 1.00 82.56 151 ASP A C 1
ATOM 1104 O O . ASP A 1 151 ? 2.407 -1.977 -18.989 1.00 82.56 151 ASP A O 1
ATOM 1108 N N . GLU A 1 152 ? 3.280 -0.148 -18.013 1.00 82.19 152 GLU A N 1
ATOM 1109 C CA . GLU A 1 152 ? 3.773 -0.833 -16.812 1.00 82.19 152 GLU A CA 1
ATOM 1110 C C . GLU A 1 152 ? 2.623 -1.332 -15.933 1.00 82.19 152 GLU A C 1
ATOM 1112 O O . GLU A 1 152 ? 2.629 -2.487 -15.520 1.00 82.19 152 GLU A O 1
ATOM 1117 N N . ILE A 1 153 ? 1.584 -0.521 -15.714 1.00 85.62 153 ILE A N 1
ATOM 1118 C CA . ILE A 1 153 ? 0.396 -0.930 -14.944 1.00 85.62 153 ILE A CA 1
ATOM 1119 C C . ILE A 1 153 ? -0.288 -2.136 -15.600 1.00 85.62 153 ILE A C 1
ATOM 1121 O O . ILE A 1 153 ? -0.639 -3.099 -14.921 1.00 85.62 153 ILE A O 1
ATOM 1125 N N . VAL A 1 154 ? -0.421 -2.128 -16.930 1.00 86.31 154 VAL A N 1
ATOM 1126 C CA . VAL A 1 154 ? -0.967 -3.266 -17.688 1.00 86.31 154 VAL A CA 1
ATOM 1127 C C . VAL A 1 154 ? -0.055 -4.494 -17.593 1.00 86.31 154 VAL A C 1
ATOM 1129 O O . VAL A 1 154 ? -0.547 -5.625 -17.582 1.00 86.31 154 VAL A O 1
ATOM 1132 N N . ALA A 1 155 ? 1.267 -4.312 -17.544 1.00 86.81 155 ALA A N 1
ATOM 1133 C CA . ALA A 1 155 ? 2.207 -5.413 -17.355 1.00 86.81 155 ALA A CA 1
ATOM 1134 C C . ALA A 1 155 ? 2.073 -6.037 -15.956 1.00 86.81 155 ALA A C 1
ATOM 1136 O O . ALA A 1 155 ? 1.960 -7.259 -15.855 1.00 86.81 155 ALA A O 1
ATOM 1137 N N . LEU A 1 156 ? 1.999 -5.212 -14.908 1.00 88.25 156 LEU A N 1
ATOM 1138 C CA . LEU A 1 156 ? 1.792 -5.636 -13.521 1.00 88.25 156 LEU A CA 1
ATOM 1139 C C . LEU A 1 156 ? 0.455 -6.372 -13.350 1.00 88.25 156 LEU A C 1
ATOM 1141 O O . LEU A 1 156 ? 0.417 -7.472 -12.799 1.00 88.25 156 LEU A O 1
ATOM 1145 N N . GLU A 1 157 ? -0.631 -5.834 -13.909 1.00 88.88 157 GLU A N 1
ATOM 1146 C CA . GLU A 1 157 ? -1.946 -6.487 -13.887 1.00 88.88 157 GLU A CA 1
ATOM 1147 C C . GLU A 1 157 ? -1.893 -7.879 -14.537 1.00 88.88 157 GLU A C 1
ATOM 1149 O O . GLU A 1 157 ? -2.413 -8.857 -14.002 1.00 88.88 157 GLU A O 1
ATOM 1154 N N . ARG A 1 158 ? -1.221 -7.998 -15.689 1.00 87.50 158 ARG A N 1
ATOM 1155 C CA . ARG A 1 158 ? -1.068 -9.279 -16.397 1.00 87.50 158 ARG A CA 1
ATOM 1156 C C . ARG A 1 158 ? -0.176 -10.272 -15.669 1.00 87.50 158 ARG A C 1
ATOM 1158 O O . ARG A 1 158 ? -0.355 -11.474 -15.863 1.00 87.50 158 ARG A O 1
ATOM 1165 N N . ALA A 1 159 ? 0.792 -9.784 -14.902 1.00 89.00 159 ALA A N 1
ATOM 1166 C CA . ALA A 1 159 ? 1.642 -10.623 -14.072 1.00 89.00 159 ALA A CA 1
ATOM 1167 C C . ALA A 1 159 ? 0.870 -11.189 -12.873 1.00 89.00 159 ALA A C 1
ATOM 1169 O O . ALA A 1 159 ? 1.138 -12.317 -12.467 1.00 89.00 159 ALA A O 1
ATOM 1170 N N . GLY A 1 160 ? -0.138 -10.458 -12.388 1.00 87.75 160 GLY A N 1
ATOM 1171 C CA . GLY A 1 160 ? -1.014 -10.876 -11.294 1.00 87.75 160 GLY A CA 1
ATOM 1172 C C . GLY A 1 160 ? -0.917 -9.998 -10.049 1.00 87.75 160 GLY A C 1
ATOM 1173 O O . GLY A 1 160 ? -1.253 -10.472 -8.971 1.00 87.75 160 GLY A O 1
ATOM 1174 N N . PHE A 1 161 ? -0.450 -8.754 -10.181 1.00 91.31 161 PHE A N 1
ATOM 1175 C CA . PHE A 1 161 ? -0.503 -7.779 -9.093 1.00 91.31 161 PHE A CA 1
ATOM 1176 C C . PHE A 1 161 ? -1.937 -7.306 -8.844 1.00 91.31 161 PHE A C 1
ATOM 1178 O O . PHE A 1 161 ? -2.668 -6.990 -9.785 1.00 91.31 161 PHE A O 1
ATOM 1185 N N . ASP A 1 162 ? -2.301 -7.194 -7.569 1.00 92.12 162 ASP A N 1
ATOM 1186 C CA . ASP A 1 162 ? -3.615 -6.727 -7.123 1.00 92.12 162 ASP A CA 1
ATOM 1187 C C . ASP A 1 162 ? -3.671 -5.201 -7.007 1.00 92.12 162 ASP A C 1
ATOM 1189 O O . ASP A 1 162 ? -4.734 -4.600 -7.159 1.00 92.12 162 ASP A O 1
ATOM 1193 N N . ALA A 1 163 ? -2.539 -4.544 -6.736 1.00 91.62 163 ALA A N 1
ATOM 1194 C CA . ALA A 1 163 ? -2.471 -3.088 -6.681 1.00 91.62 163 ALA A CA 1
ATOM 1195 C C . ALA A 1 163 ? -1.101 -2.522 -7.073 1.00 91.62 163 ALA A C 1
ATOM 1197 O O . ALA A 1 163 ? -0.101 -3.233 -7.136 1.00 91.62 163 ALA A O 1
ATOM 1198 N N . VAL A 1 164 ? -1.054 -1.211 -7.297 1.00 90.94 164 VAL A N 1
ATOM 1199 C CA . VAL A 1 164 ? 0.178 -0.449 -7.508 1.00 90.94 164 VAL A CA 1
ATOM 1200 C C . VAL A 1 164 ? 0.119 0.886 -6.767 1.00 90.94 164 VAL A C 1
ATOM 1202 O O . VAL A 1 164 ? -0.898 1.586 -6.806 1.00 90.94 164 VAL A O 1
ATOM 1205 N N . ILE A 1 165 ? 1.205 1.231 -6.077 1.00 90.19 165 ILE A N 1
ATOM 1206 C CA . ILE A 1 165 ? 1.408 2.524 -5.425 1.00 90.19 165 ILE A CA 1
ATOM 1207 C C . ILE A 1 165 ? 2.117 3.458 -6.404 1.00 90.19 165 ILE A C 1
ATOM 1209 O O . ILE A 1 165 ? 3.195 3.132 -6.894 1.00 90.19 165 ILE A O 1
ATOM 1213 N N . VAL A 1 166 ? 1.526 4.627 -6.655 1.00 87.94 166 VAL A N 1
ATOM 1214 C CA . VAL A 1 166 ? 2.033 5.649 -7.586 1.00 87.94 166 VAL A CA 1
ATOM 1215 C C . VAL A 1 166 ? 2.078 7.030 -6.926 1.00 87.94 166 VAL A C 1
ATOM 1217 O O . VAL A 1 166 ? 1.299 7.314 -6.011 1.00 87.94 166 VAL A O 1
ATOM 1220 N N . ALA A 1 167 ? 2.967 7.919 -7.378 1.00 82.00 167 ALA A N 1
ATOM 1221 C CA . ALA A 1 167 ? 2.935 9.329 -6.979 1.00 82.00 167 ALA A CA 1
ATOM 1222 C C . ALA A 1 167 ? 1.623 10.023 -7.374 1.00 82.00 167 ALA A C 1
ATOM 1224 O O . ALA A 1 167 ? 0.988 9.669 -8.370 1.00 82.00 167 ALA A O 1
ATOM 1225 N N . ALA A 1 168 ? 1.262 11.078 -6.633 1.00 70.38 168 ALA A N 1
ATOM 1226 C CA . ALA A 1 168 ? 0.250 12.034 -7.069 1.00 70.38 168 ALA A CA 1
ATOM 1227 C C . ALA A 1 168 ? 0.625 12.622 -8.442 1.00 70.38 168 ALA A C 1
ATOM 1229 O O . ALA A 1 168 ? 1.566 13.403 -8.584 1.00 70.38 168 ALA A O 1
ATOM 1230 N N . GLY A 1 169 ? -0.154 12.241 -9.447 1.00 67.06 169 GLY A N 1
ATOM 1231 C CA . GLY A 1 169 ? -0.113 12.686 -10.836 1.00 67.06 169 GLY A CA 1
ATOM 1232 C C . GLY A 1 169 ? -1.472 12.395 -11.474 1.00 67.06 169 GLY A C 1
ATOM 1233 O O . GLY A 1 169 ? -2.373 11.945 -10.769 1.00 67.06 169 GLY A O 1
ATOM 1234 N N . SER A 1 170 ? -1.654 12.643 -12.775 1.00 62.25 170 SER A N 1
ATOM 1235 C CA . SER A 1 170 ? -2.954 12.384 -13.410 1.00 62.25 170 SER A CA 1
ATOM 1236 C C . SER A 1 170 ? -3.221 10.877 -13.482 1.00 62.25 170 SER A C 1
ATOM 1238 O O . SER A 1 170 ? -2.742 10.175 -14.377 1.00 62.25 170 SER A O 1
ATOM 1240 N N . ILE A 1 171 ? -4.034 10.366 -12.563 1.00 72.50 171 ILE A N 1
ATOM 1241 C CA . ILE A 1 171 ? -4.440 8.955 -12.538 1.00 72.50 171 ILE A CA 1
ATOM 1242 C C . ILE A 1 171 ? -5.246 8.621 -13.799 1.00 72.50 171 ILE A C 1
ATOM 1244 O O . ILE A 1 171 ? -5.141 7.528 -14.357 1.00 72.50 171 ILE A O 1
ATOM 1248 N N . THR A 1 172 ? -5.972 9.608 -14.326 1.00 65.56 172 THR A N 1
ATOM 1249 C CA . THR A 1 172 ? -6.717 9.499 -15.583 1.00 65.56 172 THR A CA 1
ATOM 1250 C C . THR A 1 172 ? -5.820 9.124 -16.775 1.00 65.56 172 THR A C 1
ATOM 1252 O O . THR A 1 172 ? -6.250 8.397 -17.671 1.00 65.56 172 THR A O 1
ATOM 1255 N N . GLU A 1 173 ? -4.555 9.564 -16.792 1.00 66.31 173 GLU A N 1
ATOM 1256 C CA . GLU A 1 173 ? -3.585 9.208 -17.843 1.00 66.31 173 GLU A CA 1
ATOM 1257 C C . GLU A 1 173 ? -3.088 7.758 -17.703 1.00 66.31 173 GLU A C 1
ATOM 1259 O O . GLU A 1 173 ? -2.771 7.110 -18.703 1.00 66.31 173 GLU A O 1
ATOM 1264 N N . LEU A 1 174 ? -3.072 7.234 -16.474 1.00 63.69 174 LEU A N 1
ATOM 1265 C CA . LEU A 1 174 ? -2.622 5.883 -16.137 1.00 63.69 174 LEU A CA 1
ATOM 1266 C C . LEU A 1 174 ? -3.690 4.823 -16.413 1.00 63.69 174 LEU A C 1
ATOM 1268 O O . LEU A 1 174 ? -3.389 3.770 -16.969 1.00 63.69 174 LEU A O 1
ATOM 1272 N N . ILE A 1 175 ? -4.949 5.113 -16.091 1.00 63.91 175 ILE A N 1
ATOM 1273 C CA . ILE A 1 175 ? -6.076 4.213 -16.374 1.00 63.91 175 ILE A CA 1
ATOM 1274 C C . ILE A 1 175 ? -6.452 4.308 -17.865 1.00 63.91 175 ILE A C 1
ATOM 1276 O O . ILE A 1 175 ? -6.793 3.312 -18.514 1.00 63.91 175 ILE A O 1
ATOM 1280 N N . GLY A 1 176 ? -6.269 5.500 -18.440 1.00 50.84 176 GLY A N 1
ATOM 1281 C CA . GLY A 1 176 ? -6.632 5.870 -19.797 1.00 50.84 176 GLY A CA 1
ATOM 1282 C C . GLY A 1 176 ? -8.145 5.934 -19.965 1.00 50.84 176 GLY A C 1
ATOM 1283 O O . GLY A 1 176 ? -8.844 4.938 -19.786 1.00 50.84 176 GLY A O 1
ATOM 1284 N N . ASP A 1 177 ? -8.650 7.099 -20.366 1.00 38.81 177 ASP A N 1
ATOM 1285 C CA . ASP A 1 177 ? -10.020 7.243 -20.850 1.00 38.81 177 ASP A CA 1
ATOM 1286 C C . ASP A 1 177 ? -10.256 6.182 -21.933 1.00 38.81 177 ASP A C 1
ATOM 1288 O O . ASP A 1 177 ? -9.591 6.164 -22.977 1.00 38.81 177 ASP A O 1
ATOM 1292 N N . HIS A 1 178 ? -11.157 5.237 -21.670 1.00 37.38 178 HIS A N 1
ATOM 1293 C CA . HIS A 1 178 ? -11.647 4.363 -22.717 1.00 37.38 178 HIS A CA 1
ATOM 1294 C C . HIS A 1 178 ? -12.537 5.231 -23.608 1.00 37.38 178 HIS A C 1
ATOM 1296 O O . HIS A 1 178 ? -13.755 5.228 -23.466 1.00 37.38 178 HIS A O 1
ATOM 1302 N N . VAL A 1 179 ? -11.934 5.982 -24.534 1.00 39.75 179 VAL A N 1
ATOM 1303 C CA . VAL A 1 179 ? -12.667 6.483 -25.694 1.00 39.75 179 VAL A CA 1
ATOM 1304 C C . VAL A 1 179 ? -13.165 5.225 -26.407 1.00 39.75 179 VAL A C 1
ATOM 1306 O O . VAL A 1 179 ? -12.337 4.400 -26.812 1.00 39.75 179 VAL A O 1
ATOM 1309 N N . PRO A 1 180 ? -14.485 4.990 -26.517 1.00 42.62 180 PRO A N 1
ATOM 1310 C CA . PRO A 1 180 ? -14.966 3.950 -27.400 1.00 42.62 180 PRO A CA 1
ATOM 1311 C C . PRO A 1 180 ? -14.559 4.364 -28.814 1.00 42.62 180 PRO A C 1
ATOM 1313 O O . PRO A 1 180 ? -14.986 5.402 -29.321 1.00 42.62 180 PRO A O 1
ATOM 1316 N N . ASP A 1 181 ? -13.676 3.575 -29.419 1.00 45.53 181 ASP A N 1
ATOM 1317 C CA . ASP A 1 181 ? -13.381 3.645 -30.844 1.00 45.53 181 ASP A CA 1
ATOM 1318 C C . ASP A 1 181 ? -14.666 3.204 -31.563 1.00 45.53 181 ASP A C 1
ATOM 1320 O O . ASP A 1 181 ? -14.934 2.013 -31.716 1.00 45.53 181 ASP A O 1
ATOM 1324 N N . ASP A 1 182 ? -15.547 4.162 -31.863 1.00 40.03 182 ASP A N 1
ATOM 1325 C CA . ASP A 1 182 ? -16.728 3.933 -32.690 1.00 40.03 182 ASP A CA 1
ATOM 1326 C C . ASP A 1 182 ? -16.295 4.144 -34.151 1.00 40.03 182 ASP A C 1
ATOM 1328 O O . ASP A 1 182 ? -16.001 5.280 -34.551 1.00 40.03 182 ASP A O 1
ATOM 1332 N N . PRO A 1 183 ? -16.172 3.073 -34.957 1.00 56.88 183 PRO A N 1
ATOM 1333 C CA . PRO A 1 183 ? -15.721 3.197 -36.330 1.00 56.88 183 PRO A CA 1
ATOM 1334 C C . PRO A 1 183 ? -16.854 3.771 -37.188 1.00 56.88 183 PRO A C 1
ATOM 1336 O O . PRO A 1 183 ? -17.947 3.203 -37.252 1.00 56.88 183 PRO A O 1
ATOM 1339 N N . VAL A 1 184 ? -16.577 4.879 -37.884 1.00 60.22 184 VAL A N 1
ATOM 1340 C CA . VAL A 1 184 ? -17.456 5.451 -38.924 1.00 60.22 184 VAL A CA 1
ATOM 1341 C C . VAL A 1 184 ? -17.030 4.984 -40.309 1.00 60.22 184 VAL A C 1
ATOM 1343 O O . VAL A 1 184 ? -15.815 5.056 -40.605 1.00 60.22 184 VAL A O 1
#

InterPro domains:
  IPR011060 Ribulose-phosphate binding barrel [SSF51366] (25-167)
  IPR013785 Aldolase-type TIM barrel [G3DSA:3.20.20.70] (70-173)

Secondary structure (DSSP, 8-state):
------HHHHHSSSSPEEEEE-SSHHHHHHHHHTT-SEEEESS--TTHHHH--S-EEE-S-SSS--TT-SEEEEEGGG-GGG--PPTTPEEEEEESSHHHHHHHHHHT--SEEEE--S--SS-TTHHHHHHGGGSPTT-EEEEE-SS--HHHHHHHHHHT-SEEEEESS-HHHHH---------

Nearest PDB structures (foldseek):
  3qja-assembly1_A  TM=8.119E-01  e=1.685E-11  Mycobacterium tuberculosis
  3t78-assembly1_A  TM=8.016E-01  e=3.613E-09  Mycobacterium tuberculosis
  3nxf-assembly1_A  TM=8.268E-01  e=4.937E-09  synthetic construct
  4lny-assembly1_A  TM=8.007E-01  e=9.215E-09  synthetic construct
  3uxd-assembly1_A  TM=7.724E-01  e=2.834E-08  Escherichia coli